Protein AF-A0A1Q6K6P1-F1 (afdb_monomer_lite)

pLDDT: mean 72.18, std 21.3, range [25.81, 96.88]

Foldseek 3Di:
DDDPPDPVVVVVVVVVVVVVVVVVVVVVCVVPDPDDDDDDDDDDDDDDDDDDDDDDDDDPDDPVVVVVVVVVVVVVVVVVVVVVVVVVVVVVVVVVVVVCLVVVVPPPDDDRPVRVCCVAFADPVQFKKFFDQVWWKFLDQVSDPVGTDRRVVFIGNDQDFCWDQDPVRQIKGWYATPVGRIIITSDGGIDTPDD

Secondary structure (DSSP, 8-state):
-------HHHHHHHHHHHHHHHHHHHHHHHHH----------------------------SSHHHHHHHHHHHHHHHHHHHHHHHHHHHHHHHHHHHHHHHHTT--TT-PPPHHHHHHHHT--TT---EEE-TT--EESSTT--GGGEE-GGG--BSSS--EEEE-TTS-EEEEEEBTTS-EEEESS--EEE---

Radius of gyration: 34.08 Å; chains: 1; bounding box: 77×61×90 Å

Sequence (195 aa):
MSKNKICWKRVIGTILIIVALLIFATWWSQTHQKKSDDTQTTEQTTSVNDNTPTDVAQTSDATASTAQDESNVQKTIDSLNQQIADKDAQIADLNNQVSELQNGVETKGGLTFQEFLDLYFWSSDGNTYRLLPDRKLYSDYSCTKEYELNSSDYTFRCNYGLPLKLDNGLTINMVMTTDGQVLWSPDPYFERIDG

Structure (mmCIF, N/CA/C/O backbone):
data_AF-A0A1Q6K6P1-F1
#
_entry.id   AF-A0A1Q6K6P1-F1
#
loop_
_atom_site.group_PDB
_atom_site.id
_atom_site.type_symbol
_atom_site.label_atom_id
_atom_site.label_alt_id
_atom_site.label_comp_id
_atom_site.label_asym_id
_atom_site.label_entity_id
_atom_site.label_seq_id
_atom_site.pdbx_PDB_ins_code
_atom_site.Cartn_x
_atom_site.Cartn_y
_atom_site.Cartn_z
_atom_site.occupancy
_atom_site.B_iso_or_equiv
_atom_site.auth_seq_id
_atom_site.auth_comp_id
_atom_site.auth_asym_id
_atom_site.auth_atom_id
_atom_site.pdbx_PDB_model_num
ATOM 1 N N . MET A 1 1 ? 14.394 32.120 3.848 1.00 35.84 1 MET A N 1
ATOM 2 C CA . MET A 1 1 ? 13.099 32.657 4.324 1.00 35.84 1 MET A CA 1
ATOM 3 C C . MET A 1 1 ? 11.988 31.864 3.636 1.00 35.84 1 MET A C 1
ATOM 5 O O . MET A 1 1 ? 11.611 32.188 2.517 1.00 35.84 1 MET A O 1
ATOM 9 N N . SER A 1 2 ? 11.585 30.730 4.222 1.00 39.66 2 SER A N 1
ATOM 10 C CA . SER A 1 2 ? 10.601 29.823 3.611 1.00 39.66 2 SER A CA 1
ATOM 11 C C . SER A 1 2 ? 9.195 30.389 3.799 1.00 39.66 2 SER A C 1
ATOM 13 O O . SER A 1 2 ? 8.771 30.653 4.922 1.00 39.66 2 SER A O 1
ATOM 15 N N . LYS A 1 3 ? 8.493 30.627 2.690 1.00 48.59 3 LYS A N 1
ATOM 16 C CA . LYS A 1 3 ? 7.089 31.044 2.686 1.00 48.59 3 LYS A CA 1
ATOM 17 C C . LYS A 1 3 ? 6.236 29.782 2.818 1.00 48.59 3 LYS A C 1
ATOM 19 O O . LYS A 1 3 ? 6.082 29.057 1.837 1.00 48.59 3 LYS A O 1
ATOM 24 N N . ASN A 1 4 ? 5.682 29.529 4.005 1.00 55.88 4 ASN A N 1
ATOM 25 C CA . ASN A 1 4 ? 4.688 28.475 4.217 1.00 55.88 4 ASN A CA 1
ATOM 26 C C . ASN A 1 4 ? 3.452 28.766 3.355 1.00 55.88 4 ASN A C 1
ATOM 28 O O . ASN A 1 4 ? 2.639 29.631 3.677 1.00 55.88 4 ASN A O 1
ATOM 32 N N . LYS A 1 5 ? 3.319 28.059 2.229 1.00 56.72 5 LYS A N 1
ATOM 33 C CA . LYS A 1 5 ? 2.111 28.104 1.403 1.00 56.72 5 LYS A CA 1
ATOM 34 C C . LYS A 1 5 ? 1.053 27.232 2.069 1.00 56.72 5 LYS A C 1
ATOM 36 O O . LYS A 1 5 ? 1.060 26.013 1.934 1.00 56.72 5 LYS A O 1
ATOM 41 N N . ILE A 1 6 ? 0.159 27.870 2.816 1.00 57.69 6 ILE A N 1
ATOM 42 C CA . ILE A 1 6 ? -1.018 27.228 3.399 1.00 57.69 6 ILE A CA 1
ATOM 43 C C . ILE A 1 6 ? -1.857 26.646 2.254 1.00 57.69 6 ILE A C 1
ATOM 45 O O . ILE A 1 6 ? -2.291 27.368 1.355 1.00 57.69 6 ILE A O 1
ATOM 49 N N . CYS A 1 7 ? -2.055 25.326 2.262 1.00 59.19 7 CYS A N 1
ATOM 50 C CA . CYS A 1 7 ? -2.861 24.636 1.262 1.00 59.19 7 CYS A CA 1
ATOM 51 C C . CYS A 1 7 ? -4.338 24.988 1.478 1.00 59.19 7 CYS A C 1
ATOM 53 O O . CYS A 1 7 ? -5.021 24.419 2.330 1.00 59.19 7 CYS A O 1
ATOM 55 N N . TRP A 1 8 ? -4.826 25.956 0.704 1.00 55.56 8 TRP A N 1
ATOM 56 C CA . TRP A 1 8 ? -6.150 26.553 0.875 1.00 55.56 8 TRP A CA 1
ATOM 57 C C . TRP A 1 8 ? -7.291 25.532 0.745 1.00 55.56 8 TRP A C 1
ATOM 59 O O . TRP A 1 8 ? -8.310 25.670 1.407 1.00 55.56 8 TRP A O 1
ATOM 69 N N . LYS A 1 9 ? -7.081 24.435 0.001 1.00 55.72 9 LYS A N 1
ATOM 70 C CA . LYS A 1 9 ? -8.035 23.316 -0.102 1.00 55.72 9 LYS A CA 1
ATOM 71 C C . LYS A 1 9 ? -8.305 22.629 1.246 1.00 55.72 9 LYS A C 1
ATOM 73 O O . LYS A 1 9 ? -9.451 22.296 1.531 1.00 55.72 9 LYS A O 1
ATOM 78 N N . ARG A 1 10 ? -7.279 22.460 2.094 1.00 59.44 10 ARG A N 1
ATOM 79 C CA . ARG A 1 10 ? -7.436 21.890 3.447 1.00 59.44 10 ARG A CA 1
ATOM 80 C C . ARG A 1 10 ? -8.138 22.865 4.390 1.00 59.44 10 ARG A C 1
ATOM 82 O O . ARG A 1 10 ? -8.991 22.446 5.159 1.00 59.44 10 ARG A O 1
ATOM 89 N N . VAL A 1 11 ? -7.840 24.158 4.259 1.00 64.31 11 VAL A N 1
ATOM 90 C CA . VAL A 1 11 ? -8.475 25.223 5.053 1.00 64.31 11 VAL A CA 1
ATOM 91 C C . VAL A 1 11 ? -9.959 25.370 4.709 1.00 64.31 11 VAL A C 1
ATOM 93 O O . VAL A 1 11 ? -10.792 25.472 5.604 1.00 64.31 11 VAL A O 1
ATOM 96 N N . ILE A 1 12 ? -10.312 25.309 3.423 1.00 68.81 12 ILE A N 1
ATOM 97 C CA . ILE A 1 12 ? -11.707 25.359 2.965 1.00 68.81 12 ILE A CA 1
ATOM 98 C C . ILE A 1 12 ? -12.482 24.136 3.476 1.00 68.81 12 ILE A C 1
ATOM 100 O O . ILE A 1 12 ? -13.589 24.296 3.981 1.00 68.81 12 ILE A O 1
ATOM 104 N N . GLY A 1 13 ? -11.885 22.939 3.435 1.00 69.81 13 GLY A N 1
ATOM 105 C CA . GLY A 1 13 ? -12.493 21.728 3.996 1.00 69.81 13 GLY A CA 1
ATOM 106 C C . GLY A 1 13 ? -12.763 21.834 5.501 1.00 69.81 13 GLY A C 1
ATOM 107 O O . GLY A 1 13 ? -13.870 21.544 5.948 1.00 69.81 13 GLY A O 1
ATOM 108 N N . THR A 1 14 ? -11.797 22.330 6.282 1.00 73.62 14 THR A N 1
ATOM 109 C CA . THR A 1 14 ? -11.985 22.534 7.728 1.00 73.62 14 THR A CA 1
ATOM 110 C C . THR A 1 14 ? -13.029 23.604 8.040 1.00 73.62 14 THR A C 1
ATOM 112 O O . THR A 1 14 ? -13.824 23.426 8.957 1.00 73.62 14 THR A O 1
ATOM 115 N N . ILE A 1 15 ? -13.083 24.688 7.257 1.00 76.44 15 ILE A N 1
ATOM 116 C CA . ILE A 1 15 ? -14.088 25.743 7.438 1.00 76.44 15 ILE A CA 1
ATOM 117 C C . ILE A 1 15 ? -15.490 25.203 7.133 1.00 76.44 15 ILE A C 1
ATOM 119 O O . ILE A 1 15 ? -16.410 25.473 7.895 1.00 76.44 15 ILE A O 1
ATOM 123 N N . LEU A 1 16 ? -15.659 24.398 6.078 1.00 73.44 16 LEU A N 1
ATOM 124 C CA . LEU A 1 16 ? -16.955 23.799 5.740 1.00 73.44 16 LEU A CA 1
ATOM 125 C C . LEU A 1 16 ? -17.469 22.856 6.838 1.00 73.44 16 LEU A C 1
ATOM 127 O O . LEU A 1 16 ? -18.656 22.888 7.154 1.00 73.44 16 LEU A O 1
ATOM 131 N N . ILE A 1 17 ? -16.584 22.075 7.463 1.00 77.12 17 ILE A N 1
ATOM 132 C CA . ILE A 1 17 ? -16.937 21.194 8.588 1.00 77.12 17 ILE A CA 1
ATOM 133 C C . ILE A 1 17 ? -17.353 22.013 9.818 1.00 77.12 17 ILE A C 1
ATOM 135 O O . ILE A 1 17 ? -18.363 21.710 10.450 1.00 77.12 17 ILE A O 1
ATOM 139 N N . ILE A 1 18 ? -16.618 23.082 10.137 1.00 78.81 18 ILE A N 1
ATOM 140 C CA . ILE A 1 18 ? -16.949 23.971 11.260 1.00 78.81 18 ILE A CA 1
ATOM 141 C C . ILE A 1 18 ? -18.291 24.675 11.016 1.00 78.81 18 ILE A C 1
ATOM 143 O O . ILE A 1 18 ? -19.121 24.748 11.919 1.00 78.81 18 ILE A O 1
ATOM 147 N N . VAL A 1 19 ? -18.548 25.144 9.792 1.00 78.50 19 VAL A N 1
ATOM 148 C CA . VAL A 1 19 ? -19.827 25.772 9.426 1.00 78.50 19 VAL A CA 1
ATOM 149 C C . VAL A 1 19 ? -20.980 24.768 9.519 1.00 78.50 19 VAL A C 1
ATOM 151 O O . VAL A 1 19 ? -22.030 25.112 10.058 1.00 78.50 19 VAL A O 1
ATOM 154 N N . ALA A 1 20 ? -20.788 23.518 9.086 1.00 74.00 20 ALA A N 1
ATOM 155 C CA . ALA A 1 20 ? -21.795 22.466 9.230 1.00 74.00 20 ALA A CA 1
ATOM 156 C C . ALA A 1 20 ? -22.120 22.161 10.707 1.00 74.00 20 ALA A C 1
ATOM 158 O O . ALA A 1 20 ? -23.290 22.027 11.062 1.00 74.00 20 ALA A O 1
ATOM 159 N N . LEU A 1 21 ? -21.107 22.129 11.581 1.00 75.19 21 LEU A N 1
ATOM 160 C CA . LEU A 1 21 ? -21.289 21.941 13.026 1.00 75.19 21 LEU A CA 1
ATOM 161 C C . LEU A 1 21 ? -22.022 23.118 13.689 1.00 75.19 21 LEU A C 1
ATOM 163 O O . LEU A 1 21 ? -22.876 22.901 14.547 1.00 75.19 21 LEU A O 1
ATOM 167 N N . LEU A 1 22 ? -21.748 24.357 13.271 1.00 74.00 22 LEU A N 1
ATOM 168 C CA . LEU A 1 22 ? -22.444 25.546 13.783 1.00 74.00 22 LEU A CA 1
ATOM 169 C C . LEU A 1 22 ? -23.917 25.596 13.345 1.00 74.00 22 LEU A C 1
ATOM 171 O O . LEU A 1 22 ? -24.788 25.975 14.132 1.00 74.00 22 LEU A O 1
ATOM 175 N N . ILE A 1 23 ? -24.224 25.171 12.115 1.00 73.38 23 ILE A N 1
ATOM 176 C CA . ILE A 1 23 ? -25.612 25.038 11.641 1.00 73.38 23 ILE A CA 1
ATOM 177 C C . ILE A 1 23 ? -26.341 23.930 12.421 1.00 73.38 23 ILE A C 1
ATOM 179 O O . ILE A 1 23 ? -27.491 24.106 12.815 1.00 73.38 23 ILE A O 1
ATOM 183 N N . PHE A 1 24 ? -25.668 22.817 12.724 1.00 68.50 24 PHE A N 1
ATOM 184 C CA . PHE A 1 24 ? -26.258 21.741 13.524 1.00 68.50 24 PHE A CA 1
ATOM 185 C C . PHE A 1 24 ? -26.530 22.174 14.975 1.00 68.50 24 PHE A C 1
ATOM 187 O O . PHE A 1 24 ? -27.603 21.902 15.509 1.00 68.50 24 PHE A O 1
ATOM 194 N N . ALA A 1 25 ? -25.607 22.919 15.596 1.00 65.94 25 ALA A N 1
ATOM 195 C CA . ALA A 1 25 ? -25.783 23.453 16.948 1.00 65.94 25 ALA A CA 1
ATOM 196 C C . ALA A 1 25 ? -26.930 24.476 17.037 1.00 65.94 25 ALA A C 1
ATOM 198 O O . ALA A 1 25 ? -27.693 24.476 18.003 1.00 65.94 25 ALA A O 1
ATOM 199 N N . THR A 1 26 ? -27.089 25.331 16.023 1.00 64.06 26 THR A N 1
ATOM 200 C CA . THR A 1 26 ? -28.202 26.295 15.982 1.00 64.06 26 THR A CA 1
ATOM 201 C C . THR A 1 26 ? -29.549 25.610 15.763 1.00 64.06 26 THR A C 1
ATOM 203 O O . THR A 1 26 ? -30.523 25.980 16.419 1.00 64.06 26 THR A O 1
ATOM 206 N N . TRP A 1 27 ? -29.604 24.571 14.924 1.00 51.88 27 TRP A N 1
ATOM 207 C CA . TRP A 1 27 ? -30.822 23.786 14.718 1.00 51.88 27 TRP A CA 1
ATOM 208 C C . TRP A 1 27 ? -31.219 22.993 15.975 1.00 51.88 27 TRP A C 1
ATOM 210 O O . TRP A 1 27 ? -32.382 23.022 16.371 1.00 51.88 27 TRP A O 1
ATOM 220 N N . TRP A 1 28 ? -30.244 22.398 16.674 1.00 55.31 28 TRP A N 1
ATOM 221 C CA . TRP A 1 28 ? -30.454 21.722 17.963 1.00 55.31 28 TRP A CA 1
ATOM 222 C C . TRP A 1 28 ? -30.941 22.675 19.068 1.00 55.31 28 TRP A C 1
ATOM 224 O O . TRP A 1 28 ? -31.777 22.309 19.894 1.00 55.31 28 TRP A O 1
ATOM 234 N N . SER A 1 29 ? -30.456 23.921 19.069 1.00 53.28 29 SER A N 1
ATOM 235 C CA . SER A 1 29 ? -30.888 24.954 20.020 1.00 53.28 29 SER A CA 1
ATOM 236 C C . SER A 1 29 ? -32.336 25.409 19.770 1.00 53.28 29 SER A C 1
ATOM 238 O O . SER A 1 29 ? -33.098 25.605 20.718 1.00 53.28 29 SER A O 1
ATOM 240 N N . GLN A 1 30 ? -32.769 25.490 18.503 1.00 54.28 30 GLN A N 1
ATOM 241 C CA . GLN A 1 30 ? -34.156 25.828 18.152 1.00 54.28 30 GLN A CA 1
ATOM 242 C C . GLN A 1 30 ? -35.163 24.734 18.520 1.00 54.28 30 GLN A C 1
ATOM 244 O O . GLN A 1 30 ? -36.291 25.048 18.895 1.00 54.28 30 GLN A O 1
ATOM 249 N N . THR A 1 31 ? -34.780 23.459 18.437 1.00 55.00 31 THR A N 1
ATOM 250 C CA . THR A 1 31 ? -35.699 22.342 18.707 1.00 55.00 31 THR A CA 1
ATOM 251 C C . THR A 1 31 ? -35.836 22.009 20.198 1.00 55.00 31 THR A C 1
ATOM 253 O O . THR A 1 31 ? -36.722 21.234 20.556 1.00 55.00 31 THR A O 1
ATOM 256 N N . HIS A 1 32 ? -35.020 22.610 21.080 1.00 50.28 32 HIS A N 1
ATOM 257 C CA . HIS A 1 32 ? -35.028 22.339 22.528 1.00 50.28 32 HIS A CA 1
ATOM 258 C C . HIS A 1 32 ? -35.180 23.564 23.447 1.00 50.28 32 HIS A C 1
ATOM 260 O O . HIS A 1 32 ? -35.156 23.410 24.670 1.00 50.28 32 HIS A O 1
ATOM 266 N N . GLN A 1 33 ? -35.426 24.767 22.923 1.00 44.44 33 GLN A N 1
ATOM 267 C CA . GLN A 1 33 ? -35.750 25.916 23.772 1.00 44.44 33 GLN A CA 1
ATOM 268 C C . GLN A 1 33 ? -37.212 25.868 24.256 1.00 44.44 33 GLN A C 1
ATOM 270 O O . GLN A 1 33 ? -38.128 26.384 23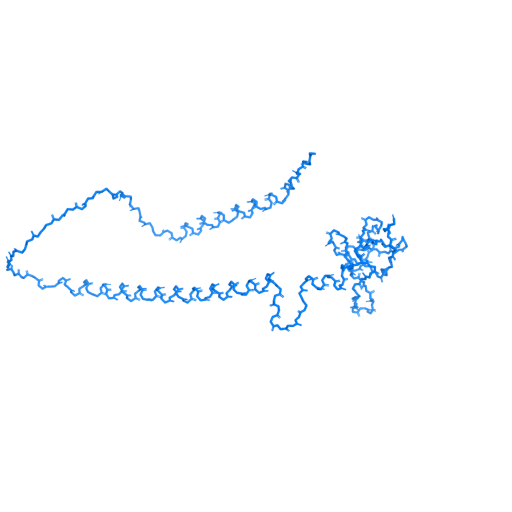.615 1.00 44.44 33 GLN A O 1
ATOM 275 N N . LYS A 1 34 ? -37.438 25.327 25.462 1.00 41.91 34 LYS A N 1
ATOM 276 C CA . LYS A 1 34 ? -38.490 25.888 26.320 1.00 41.91 34 LYS A CA 1
ATOM 277 C C . LYS A 1 34 ? -37.976 27.227 26.839 1.00 41.91 34 LYS A C 1
ATOM 279 O O . LYS A 1 34 ? -37.078 27.294 27.670 1.00 41.91 34 LYS A O 1
ATOM 284 N N . LYS A 1 35 ? -38.548 28.276 26.260 1.00 47.12 35 LYS A N 1
ATOM 285 C CA . LYS A 1 35 ? -38.404 29.684 26.611 1.00 47.12 35 LYS A CA 1
ATOM 286 C C . LYS A 1 35 ? -38.599 29.909 28.116 1.00 47.12 35 LYS A C 1
ATOM 288 O O . LYS A 1 35 ? -39.665 29.604 28.641 1.00 47.12 35 LYS A O 1
ATOM 293 N N . SER A 1 36 ? -37.609 30.517 28.755 1.00 38.31 36 SER A N 1
ATOM 294 C CA . SER A 1 36 ? -37.835 31.456 29.850 1.00 38.31 36 SER A CA 1
ATOM 295 C C . SER A 1 36 ? -36.766 32.535 29.731 1.00 38.31 36 SER A C 1
ATOM 297 O O . SER A 1 36 ? -35.607 32.313 30.072 1.00 38.31 36 SER A O 1
ATOM 299 N N . ASP A 1 37 ? -37.158 33.668 29.152 1.00 42.78 37 ASP A N 1
ATOM 300 C CA . ASP A 1 37 ? -36.490 34.939 29.406 1.00 42.78 37 ASP A CA 1
ATOM 301 C C . ASP A 1 37 ? -36.718 35.263 30.888 1.00 42.78 37 ASP A C 1
ATOM 303 O O . ASP A 1 37 ? -37.843 35.149 31.366 1.00 42.78 37 ASP A O 1
ATOM 307 N N . ASP A 1 38 ? -35.662 35.585 31.627 1.00 37.97 38 ASP A N 1
ATOM 308 C CA . ASP A 1 38 ? -35.553 36.924 32.200 1.00 37.97 38 ASP A CA 1
ATOM 309 C C . ASP A 1 38 ? -34.166 37.147 32.808 1.00 37.97 38 ASP A C 1
ATOM 311 O O . ASP A 1 38 ? -33.618 36.369 33.588 1.00 37.97 38 ASP A O 1
ATOM 315 N N . THR A 1 39 ? -33.592 38.258 32.369 1.00 35.62 39 THR A N 1
ATOM 316 C CA . THR A 1 39 ? -32.394 38.899 32.888 1.00 35.62 39 THR A CA 1
ATOM 317 C C . THR A 1 39 ? -32.714 39.551 34.229 1.00 35.62 39 THR A C 1
ATOM 319 O O . THR A 1 39 ? -33.624 40.370 34.269 1.00 35.62 39 THR A O 1
ATOM 322 N N . GLN A 1 40 ? -31.910 39.323 35.272 1.00 30.69 40 GLN A N 1
ATOM 323 C CA . GLN A 1 40 ? -31.482 40.418 36.154 1.00 30.69 40 GLN A CA 1
ATOM 324 C C . GLN A 1 40 ? -30.312 40.030 37.070 1.00 30.69 40 GLN A C 1
ATOM 326 O O . GLN A 1 40 ? -30.413 39.153 37.918 1.00 30.69 40 GLN A O 1
ATOM 331 N N . THR A 1 41 ? -29.198 40.734 36.859 1.00 28.83 41 THR A N 1
ATOM 332 C CA . THR A 1 41 ? -28.389 41.447 37.858 1.00 28.83 41 THR A CA 1
ATOM 333 C C . THR A 1 41 ? -28.541 41.022 39.323 1.00 28.83 41 THR A C 1
ATOM 335 O O . THR A 1 41 ? -29.511 41.391 39.979 1.00 28.83 41 THR A O 1
ATOM 338 N N . THR A 1 42 ? -27.499 40.403 39.882 1.00 30.72 42 THR A N 1
ATOM 339 C CA . THR A 1 42 ? -27.285 40.369 41.335 1.00 30.72 42 THR A CA 1
ATOM 340 C C . THR A 1 42 ? -26.294 41.468 41.712 1.00 30.72 42 THR A C 1
ATOM 342 O O . THR A 1 42 ? -25.081 41.268 41.681 1.00 30.72 42 THR A O 1
ATOM 345 N N . GLU A 1 43 ? -26.817 42.641 42.066 1.00 33.16 43 GLU A N 1
ATOM 346 C CA . GLU A 1 43 ? -26.117 43.570 42.949 1.00 33.16 43 GLU A CA 1
ATOM 347 C C . GLU A 1 43 ? -26.475 43.259 44.410 1.00 33.16 43 GLU A C 1
ATOM 349 O O . GLU A 1 43 ? -27.632 43.054 44.759 1.00 33.16 43 GLU A O 1
ATOM 354 N N . GLN A 1 44 ? -25.435 43.329 45.241 1.00 28.41 44 GLN A N 1
ATOM 355 C CA . GLN A 1 44 ? -25.432 43.764 46.638 1.00 28.41 44 GLN A CA 1
ATOM 356 C C . GLN A 1 44 ? -25.934 42.862 47.792 1.00 28.41 44 GLN A C 1
ATOM 358 O O . GLN A 1 44 ? -27.115 42.683 48.046 1.00 28.41 44 GLN A O 1
ATOM 363 N N . THR A 1 45 ? -24.942 42.598 48.654 1.00 25.81 45 THR A N 1
ATOM 364 C CA . THR A 1 45 ? -24.864 42.993 50.080 1.00 25.81 45 THR A CA 1
ATOM 365 C C . THR A 1 45 ? -25.424 42.057 51.143 1.00 25.81 45 THR A C 1
ATOM 367 O O . THR A 1 45 ? -26.606 42.016 51.455 1.00 25.81 45 THR A O 1
ATOM 370 N N . THR A 1 46 ? -24.462 41.435 51.819 1.00 35.34 46 THR A N 1
ATOM 371 C CA . THR A 1 46 ? -24.467 41.011 53.218 1.00 35.34 46 THR A CA 1
ATOM 372 C C . THR A 1 46 ? -25.011 42.089 54.165 1.00 35.34 46 THR A C 1
ATOM 374 O O . THR A 1 46 ? -24.399 43.147 54.302 1.00 35.34 46 THR A O 1
ATOM 377 N N . SER A 1 47 ? -26.056 41.778 54.934 1.00 30.69 47 SER A N 1
ATOM 378 C CA . SER A 1 47 ? -26.268 42.402 56.245 1.00 30.69 47 SER A CA 1
ATOM 379 C C . SER A 1 47 ? -27.024 41.483 57.206 1.00 30.69 47 SER A C 1
ATOM 381 O O . SER A 1 47 ? -28.081 40.946 56.891 1.00 30.69 47 SER A O 1
ATOM 383 N N . VAL A 1 48 ? -26.411 41.343 58.375 1.00 35.59 48 VAL A N 1
ATOM 384 C CA . VAL A 1 48 ? -26.780 40.645 59.614 1.00 35.59 48 VAL A CA 1
ATOM 385 C C . VAL A 1 48 ? -28.020 41.274 60.278 1.00 35.59 48 VAL A C 1
ATOM 387 O O . VAL A 1 48 ? -28.151 42.494 60.202 1.00 35.59 48 VAL A O 1
ATOM 390 N N . ASN A 1 49 ? -28.873 40.491 60.964 1.00 30.03 49 ASN A N 1
ATOM 391 C CA . ASN A 1 49 ? -29.175 40.615 62.413 1.00 30.03 49 ASN A CA 1
ATOM 392 C C . ASN A 1 49 ? -30.455 39.864 62.862 1.00 30.03 49 ASN A C 1
ATOM 394 O O . ASN A 1 49 ? -31.428 39.758 62.120 1.00 30.03 49 ASN A O 1
ATOM 398 N N . ASP A 1 50 ? -30.398 39.386 64.108 1.00 34.34 50 ASP A N 1
ATOM 399 C CA . ASP A 1 50 ? -31.345 38.579 64.891 1.00 34.34 50 ASP A CA 1
ATOM 400 C C . ASP A 1 50 ? -32.724 39.218 65.184 1.00 34.34 50 ASP A C 1
ATOM 402 O O . ASP A 1 50 ? -32.850 40.444 65.224 1.00 34.34 50 ASP A O 1
ATOM 406 N N . ASN A 1 51 ? -33.738 38.372 65.474 1.00 31.11 51 ASN A N 1
ATOM 407 C CA . ASN A 1 51 ? -34.562 38.370 66.712 1.00 31.11 51 ASN A CA 1
ATOM 408 C C . ASN A 1 51 ? -35.930 37.644 66.552 1.00 31.11 51 ASN A C 1
ATOM 410 O O . ASN A 1 51 ? -36.782 38.047 65.765 1.00 31.11 51 ASN A O 1
ATOM 414 N N . THR A 1 52 ? -36.175 36.623 67.382 1.00 33.88 52 THR A N 1
ATOM 415 C CA . THR A 1 52 ? -37.494 36.052 67.793 1.00 33.88 52 THR A CA 1
ATOM 416 C C . THR A 1 52 ? -38.165 37.032 68.802 1.00 33.88 52 THR A C 1
ATOM 418 O O . THR A 1 52 ? -37.375 37.738 69.436 1.00 33.88 52 THR A O 1
ATOM 421 N N . PRO A 1 53 ? -39.508 37.112 69.084 1.00 43.81 53 PRO A N 1
ATOM 422 C CA . PRO A 1 53 ? -40.467 35.988 69.176 1.00 43.81 53 PRO A CA 1
ATOM 423 C C . PRO A 1 53 ? -42.005 36.234 68.961 1.00 43.81 53 PRO A C 1
ATOM 425 O O . PRO A 1 53 ? -42.506 37.351 68.931 1.00 43.81 53 PRO A O 1
ATOM 428 N N . THR A 1 54 ? -42.750 35.115 69.024 1.00 30.23 54 THR A N 1
ATOM 429 C CA . THR A 1 54 ? -44.146 34.902 69.519 1.00 30.23 54 THR A CA 1
ATOM 430 C C . THR A 1 54 ? -45.393 35.178 68.643 1.00 30.23 54 THR A C 1
ATOM 432 O O . THR A 1 54 ? -45.843 36.305 68.495 1.00 30.23 54 THR A O 1
ATOM 435 N N . ASP A 1 55 ? -46.028 34.052 68.283 1.00 30.53 55 ASP A N 1
ATOM 436 C CA . ASP A 1 55 ? -47.411 33.635 68.611 1.00 30.53 55 ASP A CA 1
ATOM 437 C C . ASP A 1 55 ? -48.605 33.889 67.660 1.00 30.53 55 ASP A C 1
ATOM 439 O O . ASP A 1 55 ? -48.817 34.963 67.110 1.00 30.53 55 ASP A O 1
ATOM 443 N N . VAL A 1 56 ? -49.454 32.852 67.649 1.00 30.47 56 VAL A N 1
ATOM 444 C CA . VAL A 1 56 ? -50.883 32.771 67.294 1.00 30.47 56 VAL A CA 1
ATOM 445 C C . VAL A 1 56 ? -51.287 32.506 65.828 1.00 30.47 56 VAL A C 1
ATOM 447 O O . VAL A 1 56 ? -51.632 33.390 65.056 1.00 30.47 56 VAL A O 1
ATOM 450 N N . ALA A 1 57 ? -51.407 31.198 65.570 1.00 30.41 57 ALA A N 1
ATOM 451 C CA . ALA A 1 57 ? -52.583 30.497 65.031 1.00 30.41 57 ALA A CA 1
ATOM 452 C C . ALA A 1 57 ? -52.927 30.501 63.523 1.00 30.41 57 ALA A C 1
ATOM 454 O O . ALA A 1 57 ? -53.258 31.504 62.908 1.00 30.41 57 ALA A O 1
ATOM 455 N N . GLN A 1 58 ? -53.062 29.252 63.053 1.00 39.19 58 GLN A N 1
ATOM 456 C CA . GLN A 1 58 ? -54.014 28.745 62.058 1.00 39.19 58 GLN A CA 1
ATOM 457 C C . GLN A 1 58 ? -53.853 29.215 60.606 1.00 39.19 58 GLN A C 1
ATOM 459 O O . GLN A 1 58 ? -54.395 30.224 60.187 1.00 39.19 58 GLN A O 1
ATOM 464 N N . THR A 1 59 ? -53.266 28.346 59.784 1.00 30.67 59 THR A N 1
ATOM 465 C CA . THR A 1 59 ? -54.034 27.576 58.787 1.00 30.67 59 THR A CA 1
ATOM 466 C C . THR A 1 59 ? -53.221 26.343 58.382 1.00 30.67 59 THR A C 1
ATOM 468 O O . THR A 1 59 ? -52.189 26.414 57.723 1.00 30.67 59 THR A O 1
ATOM 471 N N . SER A 1 60 ? -53.675 25.186 58.856 1.00 48.50 60 SER A N 1
ATOM 472 C CA . SER A 1 60 ? -53.448 23.901 58.202 1.00 48.50 60 SER A CA 1
ATOM 473 C C . SER A 1 60 ? -53.932 24.007 56.754 1.00 48.50 60 SER A C 1
ATOM 475 O O . SER A 1 60 ? -55.030 24.519 56.562 1.00 48.50 60 SER A O 1
ATOM 477 N N . ASP A 1 61 ? -53.102 23.566 55.799 1.00 38.09 61 ASP A N 1
ATOM 478 C CA . ASP A 1 61 ? -53.438 23.139 54.417 1.00 38.09 61 ASP A CA 1
ATOM 479 C C . ASP A 1 61 ? -52.456 23.608 53.322 1.00 38.09 61 ASP A C 1
ATOM 481 O O . ASP A 1 61 ? -52.669 23.321 52.148 1.00 38.09 61 ASP A O 1
ATOM 485 N N . ALA A 1 62 ? -51.318 24.230 53.663 1.00 41.00 62 ALA A N 1
ATOM 486 C CA . ALA A 1 62 ? -50.282 24.569 52.668 1.00 41.00 62 ALA A CA 1
ATOM 487 C C . ALA A 1 62 ? -49.063 23.618 52.645 1.00 41.00 62 ALA A C 1
ATOM 489 O O . ALA A 1 62 ? -48.313 23.599 51.673 1.00 41.00 62 ALA A O 1
ATOM 490 N N . THR A 1 63 ? -48.850 22.802 53.683 1.00 41.09 63 THR A N 1
ATOM 491 C CA . THR A 1 63 ? -47.574 22.076 53.876 1.00 41.09 63 THR A CA 1
ATOM 492 C C . THR A 1 63 ? -47.509 20.708 53.181 1.00 41.09 63 THR A C 1
ATOM 494 O O . THR A 1 63 ? -46.423 20.199 52.923 1.00 41.09 63 THR A O 1
ATOM 497 N N . ALA A 1 64 ? -48.647 20.103 52.824 1.00 40.41 64 ALA A N 1
ATOM 498 C CA . ALA A 1 64 ? -48.656 18.800 52.147 1.00 40.41 64 ALA A CA 1
ATOM 499 C C . ALA A 1 64 ? -48.333 18.895 50.642 1.00 40.41 64 ALA A C 1
ATOM 501 O O . ALA A 1 64 ? -47.837 17.933 50.059 1.00 40.41 64 ALA A O 1
ATOM 502 N N . SER A 1 65 ? -48.587 20.050 50.013 1.00 45.88 65 SER A N 1
ATOM 503 C CA . SER A 1 65 ? -48.345 20.244 48.577 1.00 45.88 65 SER A CA 1
ATOM 504 C C . SER A 1 65 ? -46.896 20.626 48.265 1.00 45.88 65 SER A C 1
ATOM 506 O O . SER A 1 65 ? -46.393 20.242 47.216 1.00 45.88 65 SER A O 1
ATOM 508 N N . THR A 1 66 ? -46.210 21.334 49.167 1.00 48.97 66 THR A N 1
ATOM 509 C CA . THR A 1 66 ? -44.797 21.722 49.007 1.00 48.97 66 THR A CA 1
ATOM 510 C C . THR A 1 66 ? -43.836 20.581 49.345 1.00 48.97 66 THR A C 1
ATOM 512 O O . THR A 1 66 ? -42.872 20.364 48.619 1.00 48.97 66 THR A O 1
ATOM 515 N N . ALA A 1 67 ? -44.139 19.771 50.365 1.00 50.06 67 ALA A N 1
ATOM 516 C CA . ALA A 1 67 ? -43.317 18.611 50.733 1.00 50.06 67 ALA A CA 1
ATOM 517 C C . ALA A 1 67 ? -43.328 17.492 49.669 1.00 50.06 67 ALA A C 1
ATOM 519 O O . ALA A 1 67 ? -42.344 16.769 49.495 1.00 50.06 67 ALA A O 1
ATOM 520 N N . GLN A 1 68 ? -44.437 17.341 48.936 1.00 50.09 68 GLN A N 1
ATOM 521 C CA . GLN A 1 68 ? -44.530 16.377 47.837 1.00 50.09 68 GLN A CA 1
ATOM 522 C C . GLN A 1 68 ? -43.753 16.842 46.597 1.00 50.09 68 GLN A C 1
ATOM 524 O O . GLN A 1 68 ? -43.201 16.010 45.875 1.00 50.09 68 GLN A O 1
ATOM 529 N N . ASP A 1 69 ? -43.668 18.155 46.382 1.00 57.59 69 ASP A N 1
ATOM 530 C CA . ASP A 1 69 ? -42.909 18.752 45.283 1.00 57.59 69 ASP A CA 1
ATOM 531 C C . ASP A 1 69 ? -41.396 18.671 45.550 1.00 57.59 69 ASP A C 1
ATOM 533 O O . ASP A 1 69 ? -40.646 18.181 44.709 1.00 57.59 69 ASP A O 1
ATOM 537 N N . GLU A 1 70 ? -40.949 18.977 46.774 1.00 62.12 70 GLU A N 1
ATOM 538 C CA . GLU A 1 70 ? -39.548 18.797 47.196 1.00 62.12 70 GLU A CA 1
ATOM 539 C C . GLU A 1 70 ? -39.093 17.330 47.123 1.00 62.12 70 GLU A C 1
ATOM 541 O O . GLU A 1 70 ? -37.990 17.042 46.659 1.00 62.12 70 GLU A O 1
ATOM 546 N N . SER A 1 71 ? -39.952 16.373 47.502 1.00 70.94 71 SER A N 1
ATOM 547 C CA . SER A 1 71 ? -39.645 14.938 47.385 1.00 70.94 71 SER A CA 1
ATOM 548 C C . SER A 1 71 ? -39.487 14.484 45.928 1.00 70.94 71 SER A C 1
ATOM 550 O O . SER A 1 71 ? -38.633 13.647 45.623 1.00 70.94 71 SER A O 1
ATOM 552 N N . ASN A 1 72 ? -40.288 15.034 45.014 1.00 73.38 72 ASN A N 1
ATOM 553 C CA . ASN A 1 72 ? -40.200 14.727 43.587 1.00 73.38 72 ASN A CA 1
ATOM 554 C C . ASN A 1 72 ? -38.985 15.395 42.931 1.00 73.38 72 ASN A C 1
ATOM 556 O O . ASN A 1 72 ? -38.320 14.771 42.098 1.00 73.38 72 ASN A O 1
ATOM 560 N N . VAL A 1 73 ? -38.649 16.618 43.343 1.00 79.06 73 VAL A N 1
ATOM 561 C CA . VAL A 1 73 ? -37.427 17.313 42.923 1.00 79.06 73 VAL A CA 1
ATOM 562 C C . VAL A 1 73 ? -36.193 16.547 43.394 1.00 79.06 73 VAL A C 1
ATOM 564 O O . VAL A 1 73 ? -35.320 16.269 42.575 1.00 79.06 73 VAL A O 1
ATOM 567 N N . GLN A 1 74 ? -36.147 16.100 44.653 1.00 79.31 74 GLN A N 1
ATOM 568 C CA . GLN A 1 74 ? -35.009 15.338 45.173 1.00 79.31 74 GLN A CA 1
ATOM 569 C C . GLN A 1 74 ? -34.815 14.009 44.430 1.00 79.31 74 GLN A C 1
ATOM 571 O O . GLN A 1 74 ? -33.709 13.703 43.997 1.00 79.31 74 GLN A O 1
ATOM 576 N N . LYS A 1 75 ? -35.895 13.260 44.169 1.00 79.81 75 LYS A N 1
ATOM 577 C CA . LYS A 1 75 ? -35.826 12.030 43.356 1.00 79.81 75 LYS A CA 1
ATOM 578 C C . LYS A 1 75 ? -35.333 12.288 41.933 1.00 79.81 75 LYS A C 1
ATOM 580 O O . LYS A 1 75 ? -34.630 11.457 41.359 1.00 79.81 75 LYS A O 1
ATOM 585 N N . THR A 1 76 ? -35.706 13.428 41.355 1.00 78.75 76 THR A N 1
ATOM 586 C CA . THR A 1 76 ? -35.255 13.828 40.017 1.00 78.75 76 THR A CA 1
ATOM 587 C C . THR A 1 76 ? -33.768 14.178 40.029 1.00 78.75 76 THR A C 1
ATOM 589 O O . THR A 1 76 ? -33.039 13.742 39.142 1.00 78.75 76 THR A O 1
ATOM 592 N N . ILE A 1 77 ? -33.302 14.895 41.054 1.00 82.56 77 ILE A N 1
ATOM 593 C CA . ILE A 1 77 ? -31.883 15.208 41.266 1.00 82.56 77 ILE A CA 1
ATOM 594 C C . ILE A 1 77 ? -31.070 13.921 41.429 1.00 82.56 77 ILE A C 1
ATOM 596 O O . ILE A 1 77 ? -30.063 13.749 40.748 1.00 82.56 77 ILE A O 1
ATOM 600 N N . ASP A 1 78 ? -31.532 12.984 42.256 1.00 87.50 78 ASP A N 1
ATOM 601 C CA . ASP A 1 78 ? -30.842 11.712 42.483 1.00 87.50 78 ASP A CA 1
ATOM 602 C C . ASP A 1 78 ? -30.767 10.878 41.191 1.00 87.50 78 ASP A C 1
ATOM 604 O O . ASP A 1 78 ? -29.721 10.318 40.859 1.00 87.50 78 ASP A O 1
ATOM 608 N N . SER A 1 79 ? -31.848 10.857 40.403 1.00 86.62 79 SER A N 1
ATOM 609 C CA . SER A 1 79 ? -31.875 10.187 39.098 1.00 86.62 79 SER A CA 1
ATOM 610 C C . SER A 1 79 ? -30.933 10.834 38.078 1.00 86.62 79 SER A C 1
ATOM 612 O O . SER A 1 79 ? -30.254 10.127 37.332 1.00 86.62 79 SER A O 1
ATOM 614 N N . LEU A 1 80 ? -30.870 12.167 38.039 1.00 85.44 80 LEU A N 1
ATOM 615 C CA . LEU A 1 80 ? -29.955 12.898 37.161 1.00 85.44 80 LEU A CA 1
ATOM 616 C C . LEU A 1 80 ? -28.498 12.671 37.565 1.00 85.44 80 LEU A C 1
ATOM 618 O O . LEU A 1 80 ? -27.667 12.430 36.694 1.00 85.44 80 LEU A O 1
ATOM 622 N N . ASN A 1 81 ? -28.197 12.670 38.864 1.00 87.75 81 ASN A N 1
ATOM 623 C CA . ASN A 1 81 ? -26.859 12.385 39.377 1.00 87.75 81 ASN A CA 1
ATOM 624 C C . ASN A 1 81 ? -26.402 10.968 39.014 1.00 87.75 81 ASN A C 1
ATOM 626 O O . ASN A 1 81 ? -25.266 10.789 38.579 1.00 87.75 81 ASN A O 1
ATOM 630 N N . GLN A 1 82 ? -27.293 9.977 39.108 1.00 87.44 82 GLN A N 1
ATOM 631 C CA . GLN A 1 82 ? -26.984 8.617 38.665 1.00 87.44 82 GLN A CA 1
ATOM 632 C C . GLN A 1 82 ? -26.701 8.566 37.158 1.00 87.44 82 GLN A C 1
ATOM 634 O O . GLN A 1 82 ? -25.710 7.982 36.732 1.00 87.44 82 GLN A O 1
ATOM 639 N N . GLN A 1 83 ? -27.519 9.238 36.343 1.00 85.00 83 GLN A N 1
ATOM 640 C CA . GLN A 1 83 ? -27.297 9.299 34.895 1.00 85.00 83 GLN A CA 1
ATOM 641 C C . GLN A 1 83 ? -26.000 10.021 34.513 1.00 85.00 83 GLN A C 1
ATOM 643 O O . GLN A 1 83 ? -25.412 9.696 33.482 1.00 85.00 83 GLN A O 1
ATOM 648 N N . ILE A 1 84 ? -25.576 11.016 35.295 1.00 86.94 84 ILE A N 1
ATOM 649 C CA . ILE A 1 84 ? -24.288 11.693 35.111 1.00 86.94 84 ILE A CA 1
ATOM 650 C C . ILE A 1 84 ? -23.154 10.715 35.416 1.00 86.94 84 ILE A C 1
ATOM 652 O O . ILE A 1 84 ? -22.293 10.532 34.564 1.00 86.94 84 ILE A O 1
ATOM 656 N N . ALA A 1 85 ? -23.206 10.007 36.548 1.00 89.19 85 ALA A N 1
ATOM 657 C CA . ALA A 1 85 ? -22.196 9.010 36.904 1.00 89.19 85 ALA A CA 1
ATOM 658 C C . ALA A 1 85 ? -22.073 7.893 35.847 1.00 89.19 85 ALA A C 1
ATOM 660 O O . ALA A 1 85 ? -20.966 7.520 35.457 1.00 89.19 85 ALA A O 1
ATOM 661 N N . ASP A 1 86 ? -23.202 7.408 35.324 1.00 88.19 86 ASP A N 1
ATOM 662 C CA . ASP A 1 86 ? -23.224 6.375 34.283 1.00 88.19 86 ASP A CA 1
ATOM 663 C C . ASP A 1 86 ? -22.657 6.885 32.945 1.00 88.19 86 ASP A C 1
ATOM 665 O O . ASP A 1 86 ? -22.022 6.133 32.198 1.00 88.19 86 ASP A O 1
ATOM 669 N N . LYS A 1 87 ? -22.883 8.163 32.617 1.00 86.19 87 LYS A N 1
ATOM 670 C CA . LYS A 1 87 ? -22.318 8.799 31.418 1.00 86.19 87 LYS A CA 1
ATOM 671 C C . LYS A 1 87 ? -20.835 9.102 31.578 1.00 86.19 87 LYS A C 1
ATOM 673 O O . LYS A 1 87 ? -20.095 8.890 30.625 1.00 86.19 87 LYS A O 1
ATOM 678 N N . ASP A 1 88 ? -20.390 9.528 32.753 1.00 90.12 88 ASP A N 1
ATOM 679 C CA . ASP A 1 88 ? -18.972 9.756 33.039 1.00 90.12 88 ASP A CA 1
ATOM 680 C C . ASP A 1 88 ? -18.176 8.450 32.946 1.00 90.12 88 ASP A C 1
ATOM 682 O O . ASP A 1 88 ? -17.098 8.425 32.351 1.00 90.12 88 ASP A O 1
ATOM 686 N N . ALA A 1 89 ? -18.741 7.340 33.435 1.00 88.62 89 ALA A N 1
ATOM 687 C CA . ALA A 1 89 ? -18.155 6.013 33.266 1.00 88.62 89 ALA A CA 1
ATOM 688 C C . ALA A 1 89 ? -18.042 5.615 31.782 1.00 88.62 89 ALA A C 1
ATOM 690 O O . ALA A 1 89 ? -16.994 5.131 31.353 1.00 88.62 89 ALA A O 1
ATOM 691 N N . GLN A 1 90 ? -19.082 5.870 30.980 1.00 87.06 90 GLN A N 1
ATOM 692 C CA . GLN A 1 90 ? -19.041 5.625 29.533 1.00 87.06 90 GLN A CA 1
ATOM 693 C C . GLN A 1 90 ? -18.015 6.512 28.825 1.00 87.06 90 GLN A C 1
ATOM 695 O O . GLN A 1 90 ? -17.273 6.023 27.982 1.00 87.06 90 GLN A O 1
ATOM 700 N N . ILE A 1 91 ? -17.933 7.799 29.167 1.00 87.25 91 ILE A N 1
ATOM 701 C CA . ILE A 1 91 ? -16.951 8.725 28.589 1.00 87.25 91 ILE A CA 1
ATOM 702 C C . ILE A 1 91 ? -15.526 8.282 28.933 1.00 87.25 91 ILE A C 1
ATOM 704 O O . ILE A 1 91 ? -14.652 8.336 28.071 1.00 87.25 91 ILE A O 1
ATOM 708 N N . ALA A 1 92 ? -15.277 7.828 30.163 1.00 88.38 92 ALA A N 1
ATOM 709 C CA . ALA A 1 92 ? -13.977 7.299 30.564 1.00 88.38 92 ALA A CA 1
ATOM 710 C C . ALA A 1 92 ? -13.602 6.037 29.769 1.00 88.38 92 ALA A C 1
ATOM 712 O O . ALA A 1 92 ? -12.477 5.935 29.283 1.00 88.38 92 ALA A O 1
ATOM 713 N N . ASP A 1 93 ? -14.550 5.117 29.580 1.00 87.69 93 ASP A N 1
ATOM 714 C CA . ASP A 1 93 ? -14.355 3.908 28.775 1.00 87.69 93 ASP A CA 1
ATOM 715 C C . ASP A 1 93 ? -14.085 4.235 27.296 1.00 87.69 93 ASP A C 1
ATOM 717 O O . ASP A 1 93 ? -13.097 3.780 26.722 1.00 87.69 93 ASP A O 1
ATOM 721 N N . LEU A 1 94 ? -14.885 5.122 26.700 1.00 84.38 94 LEU A N 1
ATOM 722 C CA . LEU A 1 94 ? -14.688 5.616 25.336 1.00 84.38 94 LEU A CA 1
ATOM 723 C C . LEU A 1 94 ? -13.338 6.319 25.164 1.00 84.38 94 LEU A C 1
ATOM 725 O O . LEU A 1 94 ? -12.654 6.091 24.170 1.00 84.38 94 LEU A O 1
ATOM 729 N N . ASN A 1 95 ? -12.925 7.149 26.123 1.00 83.56 95 ASN A N 1
ATOM 730 C CA . ASN A 1 95 ? -11.620 7.806 26.078 1.00 83.56 95 ASN A CA 1
ATOM 731 C C . ASN A 1 95 ? -10.470 6.801 26.178 1.00 83.56 95 ASN A C 1
ATOM 733 O O . ASN A 1 95 ? -9.466 6.972 25.489 1.00 83.56 95 ASN A O 1
ATOM 737 N N . ASN A 1 96 ? -10.618 5.743 26.979 1.00 80.94 96 ASN A N 1
ATOM 738 C CA . ASN A 1 96 ? -9.640 4.661 27.028 1.00 80.94 96 ASN A CA 1
ATOM 739 C C . ASN A 1 96 ? -9.571 3.921 25.689 1.00 80.94 96 ASN A C 1
ATOM 741 O O . ASN A 1 96 ? -8.479 3.778 25.152 1.00 80.94 96 ASN A O 1
ATOM 745 N N . GLN A 1 97 ? -10.708 3.560 25.089 1.00 77.19 97 GLN A N 1
ATOM 746 C CA . GLN A 1 97 ? -10.742 2.924 23.766 1.00 77.19 97 GLN A CA 1
ATOM 747 C C . GLN A 1 97 ? -10.121 3.815 22.677 1.00 77.19 97 GLN A C 1
ATOM 749 O O . GLN A 1 97 ? -9.349 3.345 21.844 1.00 77.19 97 GLN A O 1
ATOM 754 N N . VAL A 1 98 ? -10.412 5.120 22.689 1.00 76.44 98 VAL A N 1
ATOM 755 C CA . VAL A 1 98 ? -9.807 6.087 21.759 1.00 76.44 98 VAL A CA 1
ATOM 756 C C . VAL A 1 98 ? -8.302 6.195 21.989 1.00 76.44 98 VAL A C 1
ATOM 758 O O . VAL A 1 98 ? -7.547 6.225 21.021 1.00 76.44 98 VAL A O 1
ATOM 761 N N . SER A 1 99 ? -7.856 6.222 23.243 1.00 75.06 99 SER A N 1
ATOM 762 C CA . SER A 1 99 ? -6.436 6.252 23.597 1.00 75.06 99 SER A CA 1
ATOM 763 C C . SER A 1 99 ? -5.711 4.973 23.166 1.00 75.06 99 SER A C 1
ATOM 765 O O . SER A 1 99 ? -4.617 5.050 22.613 1.00 75.06 99 SER A O 1
ATOM 767 N N . GLU A 1 100 ? -6.318 3.800 23.346 1.00 70.12 100 GLU A N 1
ATOM 768 C CA . GLU A 1 100 ? -5.776 2.514 22.889 1.00 70.12 100 GLU A CA 1
ATOM 769 C C . GLU A 1 100 ? -5.646 2.472 21.360 1.00 70.12 100 GLU A C 1
ATOM 771 O O . GLU A 1 100 ? -4.584 2.119 20.845 1.00 70.12 100 GLU A O 1
ATOM 776 N N . LEU A 1 101 ? -6.676 2.924 20.634 1.00 67.56 101 LEU A N 1
ATOM 777 C CA . LEU A 1 101 ? -6.658 3.029 19.171 1.00 67.56 101 LEU A CA 1
ATOM 778 C C . LEU A 1 101 ? -5.628 4.050 18.665 1.00 67.56 101 LEU A C 1
ATOM 780 O O . LEU A 1 101 ? -4.946 3.796 17.676 1.00 67.56 101 LEU A O 1
ATOM 784 N N . GLN A 1 102 ? -5.503 5.204 19.326 1.00 63.62 102 GLN A N 1
ATOM 785 C CA . GLN A 1 102 ? -4.548 6.251 18.945 1.00 63.62 102 GLN A CA 1
ATOM 786 C C . GLN A 1 102 ? -3.100 5.859 19.237 1.00 63.62 102 GLN A C 1
ATOM 788 O O . GLN A 1 102 ? -2.210 6.201 18.462 1.00 63.62 102 GLN A O 1
ATOM 793 N N . ASN A 1 103 ? -2.863 5.142 20.334 1.00 64.50 103 ASN A N 1
ATOM 794 C CA . ASN A 1 103 ? -1.527 4.723 20.745 1.00 64.50 103 ASN A CA 1
ATOM 795 C C . ASN A 1 103 ? -1.124 3.353 20.178 1.00 64.50 103 ASN A C 1
ATOM 797 O O . ASN A 1 103 ? -0.038 2.873 20.494 1.00 64.50 103 ASN A O 1
ATOM 801 N N . GLY A 1 104 ? -1.973 2.719 19.358 1.00 55.44 104 GLY A N 1
ATOM 802 C CA . GLY A 1 104 ? -1.690 1.412 18.760 1.00 55.44 104 GLY A CA 1
ATOM 803 C C . GLY A 1 104 ? -1.476 0.307 19.799 1.00 55.44 104 GLY A C 1
ATOM 804 O O . GLY A 1 104 ? -0.780 -0.668 19.527 1.00 55.44 104 GLY A O 1
ATOM 805 N N . VAL A 1 105 ? -2.026 0.455 21.008 1.00 53.22 105 VAL A N 1
ATOM 806 C CA . VAL A 1 105 ? -1.878 -0.549 22.065 1.00 53.22 105 VAL A CA 1
ATOM 807 C C . VAL A 1 105 ? -2.890 -1.653 21.797 1.00 53.22 105 VAL A C 1
ATOM 809 O O . VAL A 1 105 ? -3.998 -1.669 22.324 1.00 53.22 105 VAL A O 1
ATOM 812 N N . GLU A 1 106 ? -2.510 -2.592 20.938 1.00 54.44 106 GLU A N 1
ATOM 813 C CA . GLU A 1 106 ? -3.288 -3.798 20.716 1.00 54.44 106 GLU A CA 1
ATOM 814 C C . GLU A 1 106 ? -3.163 -4.732 21.924 1.00 54.44 106 GLU A C 1
ATOM 816 O O . GLU A 1 106 ? -2.210 -5.498 22.066 1.00 54.44 106 GLU A O 1
ATOM 821 N N . THR A 1 107 ? -4.181 -4.743 22.783 1.00 51.84 107 THR A N 1
ATOM 822 C CA . THR A 1 107 ? -4.303 -5.689 23.908 1.00 51.84 107 THR A CA 1
ATOM 823 C C . THR A 1 107 ? -4.454 -7.157 23.467 1.00 51.84 107 THR A C 1
ATOM 825 O O . THR A 1 107 ? -4.553 -8.049 24.310 1.00 51.84 107 THR A O 1
ATOM 828 N N . LYS A 1 108 ? -4.447 -7.441 22.153 1.00 53.12 108 LYS A N 1
ATOM 829 C CA . LYS A 1 108 ? -4.608 -8.784 21.567 1.00 53.12 108 LYS A CA 1
ATOM 830 C C . LYS A 1 108 ? -3.565 -9.168 20.505 1.00 53.12 108 LYS A C 1
ATOM 832 O O . LYS A 1 108 ? -3.784 -10.136 19.783 1.00 53.12 108 LYS A O 1
ATOM 837 N N . GLY A 1 109 ? -2.419 -8.485 20.455 1.00 54.34 109 GLY A N 1
ATOM 838 C CA . GLY A 1 109 ? -1.248 -8.961 19.707 1.00 54.34 109 GLY A CA 1
ATOM 839 C C . GLY A 1 109 ? -1.352 -8.917 18.177 1.00 54.34 109 GLY A C 1
ATOM 840 O O . GLY A 1 109 ? -0.689 -9.719 17.520 1.00 54.34 109 GLY A O 1
ATOM 841 N N . GLY A 1 110 ? -2.167 -8.029 17.604 1.00 58.09 110 GLY A N 1
ATOM 842 C CA . GLY A 1 110 ? -2.076 -7.690 16.185 1.00 58.09 110 GLY A CA 1
ATOM 843 C C . GLY A 1 110 ? -1.048 -6.584 15.921 1.00 58.09 110 GLY A C 1
ATOM 844 O O . GLY A 1 110 ? -0.562 -5.919 16.836 1.00 58.09 110 GLY A O 1
ATOM 845 N N . LEU A 1 111 ? -0.669 -6.458 14.647 1.00 67.31 111 LEU A N 1
ATOM 846 C CA . LEU A 1 111 ? 0.229 -5.421 14.137 1.00 67.31 111 LEU A CA 1
ATOM 847 C C . LEU A 1 111 ? -0.506 -4.082 14.102 1.00 67.31 111 LEU A C 1
ATOM 849 O O . LEU A 1 111 ? -1.593 -3.994 13.530 1.00 67.31 111 LEU A O 1
ATOM 853 N N . THR A 1 112 ? 0.122 -3.025 14.611 1.00 75.25 112 THR A N 1
ATOM 854 C CA . THR A 1 112 ? -0.384 -1.666 14.409 1.00 75.25 112 THR A CA 1
ATOM 855 C C . THR A 1 112 ? -0.435 -1.325 12.918 1.00 75.25 112 THR A C 1
ATOM 857 O O . THR A 1 112 ? 0.314 -1.866 12.103 1.00 75.25 112 THR A O 1
ATOM 860 N N . PHE A 1 113 ? -1.289 -0.372 12.532 1.00 73.69 113 PHE A N 1
ATOM 861 C CA . PHE A 1 113 ? -1.352 0.090 11.140 1.00 73.69 113 PHE A CA 1
ATOM 862 C C . PHE A 1 113 ? 0.003 0.611 1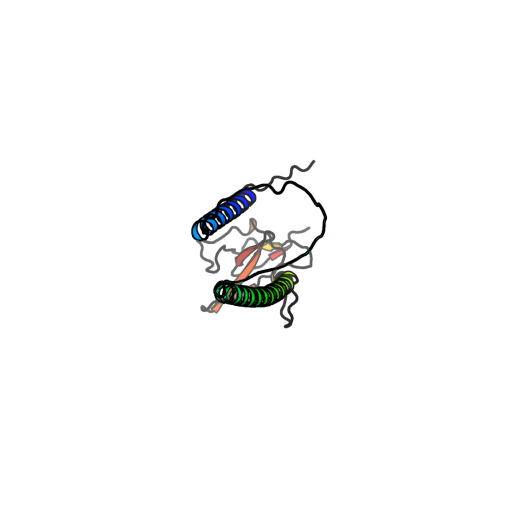0.637 1.00 73.69 113 PHE A C 1
ATOM 864 O O . PHE A 1 113 ? 0.361 0.388 9.484 1.00 73.69 113 PHE A O 1
ATOM 871 N N . GLN A 1 114 ? 0.776 1.261 11.510 1.00 78.69 114 GLN A N 1
ATOM 872 C CA . GLN A 1 114 ? 2.115 1.732 11.177 1.00 78.69 114 GLN A CA 1
ATOM 873 C C . GLN A 1 114 ? 3.070 0.561 10.921 1.00 78.69 114 GLN A C 1
ATOM 875 O O . GLN A 1 114 ? 3.736 0.540 9.893 1.00 78.69 114 GLN A O 1
ATOM 880 N N . GLU A 1 115 ? 3.069 -0.456 11.783 1.00 77.56 115 GLU A N 1
ATOM 881 C CA . GLU A 1 115 ? 3.874 -1.662 11.564 1.00 77.56 115 GLU A CA 1
ATOM 882 C C . GLU A 1 115 ? 3.437 -2.426 10.309 1.00 77.56 115 GLU A C 1
ATOM 884 O O . GLU A 1 115 ? 4.280 -2.964 9.601 1.00 77.56 115 GLU A O 1
ATOM 889 N N . PHE A 1 116 ? 2.143 -2.445 9.981 1.00 80.81 116 PHE A N 1
ATOM 890 C CA . PHE A 1 116 ? 1.653 -2.998 8.719 1.00 80.81 116 PHE A CA 1
ATOM 891 C C . PHE A 1 116 ? 2.212 -2.233 7.511 1.00 80.81 116 PHE A C 1
ATOM 893 O O . PHE A 1 116 ? 2.689 -2.848 6.555 1.00 80.81 116 PHE A O 1
ATOM 900 N N . LEU A 1 117 ? 2.179 -0.897 7.546 1.00 80.62 117 LEU A N 1
ATOM 901 C CA . LEU A 1 117 ? 2.753 -0.076 6.483 1.00 80.62 117 LEU A CA 1
ATOM 902 C C . LEU A 1 117 ? 4.263 -0.295 6.360 1.00 80.62 117 LEU A C 1
ATOM 904 O O . LEU A 1 117 ? 4.747 -0.474 5.246 1.00 80.62 117 LEU A O 1
ATOM 908 N N . ASP A 1 118 ? 4.988 -0.357 7.473 1.00 79.75 118 ASP A N 1
ATOM 909 C CA . ASP A 1 118 ? 6.428 -0.640 7.485 1.00 79.75 118 ASP A CA 1
ATOM 910 C C . ASP A 1 118 ? 6.754 -2.058 6.992 1.00 79.75 118 ASP A C 1
ATOM 912 O O . ASP 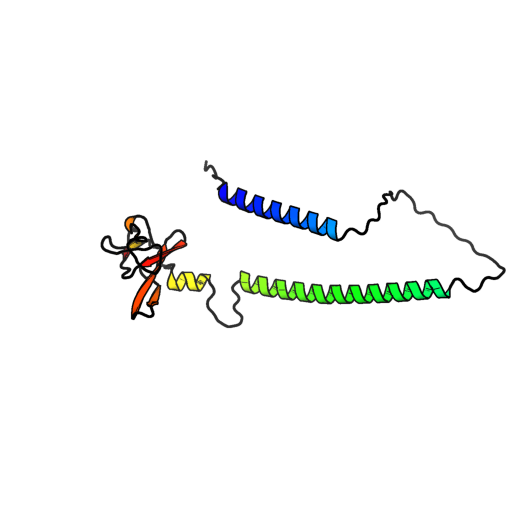A 1 118 ? 7.779 -2.280 6.354 1.00 79.75 118 ASP A O 1
ATOM 916 N N . LEU A 1 119 ? 5.877 -3.035 7.225 1.00 80.12 119 LEU A N 1
ATOM 917 C CA . LEU A 1 119 ? 6.107 -4.406 6.773 1.00 80.12 119 LEU A CA 1
ATOM 918 C C . LEU A 1 119 ? 5.868 -4.581 5.266 1.00 80.12 119 LEU A C 1
ATOM 920 O O . LEU A 1 119 ? 6.561 -5.366 4.621 1.00 80.12 119 LEU A O 1
ATOM 924 N N . TYR A 1 120 ? 4.863 -3.896 4.712 1.00 78.19 120 TYR A N 1
ATOM 925 C CA . TYR A 1 120 ? 4.377 -4.168 3.355 1.00 78.19 120 TYR A CA 1
ATOM 926 C C . TYR A 1 120 ? 4.626 -3.051 2.343 1.00 78.19 120 TYR A C 1
ATOM 928 O O . TYR A 1 120 ? 4.569 -3.316 1.143 1.00 78.19 120 TYR A O 1
ATOM 936 N N . PHE A 1 121 ? 4.894 -1.825 2.790 1.00 81.06 121 PHE A N 1
ATOM 937 C CA . PHE A 1 121 ? 4.918 -0.656 1.911 1.00 81.06 121 PHE A CA 1
ATOM 938 C C . PHE A 1 121 ? 6.098 0.290 2.145 1.00 81.06 121 PHE A C 1
ATOM 940 O O . PHE A 1 121 ? 6.525 0.955 1.196 1.00 81.06 121 PHE A O 1
ATOM 947 N N . TRP A 1 122 ? 6.652 0.373 3.355 1.00 81.12 122 TRP A N 1
ATOM 948 C CA . TRP A 1 122 ? 7.777 1.255 3.667 1.00 81.12 122 TRP A CA 1
ATOM 949 C C . TRP A 1 122 ? 9.018 0.444 4.017 1.00 81.12 122 TRP A C 1
ATOM 951 O O . TRP A 1 122 ? 9.123 -0.147 5.081 1.00 81.12 122 TRP A O 1
ATOM 961 N N . SER A 1 123 ? 10.005 0.451 3.122 1.00 74.25 123 SER A N 1
ATOM 962 C CA . SER A 1 123 ? 11.294 -0.156 3.427 1.00 74.25 123 SER A CA 1
ATOM 963 C C . SER A 1 123 ? 12.051 0.685 4.460 1.00 74.25 123 SER A C 1
ATOM 965 O O . SER A 1 123 ? 12.114 1.914 4.366 1.00 74.25 123 SER A O 1
ATOM 967 N N . SER A 1 124 ? 12.670 0.017 5.433 1.00 74.00 124 SER A N 1
ATOM 968 C CA . SER A 1 124 ? 13.522 0.649 6.450 1.00 74.00 124 SER A CA 1
ATOM 969 C C . SER A 1 124 ? 14.912 1.033 5.928 1.00 74.00 124 SER A C 1
ATOM 971 O O . SER A 1 124 ? 15.678 1.686 6.635 1.00 74.00 124 SER A O 1
ATOM 973 N N . ASP A 1 125 ? 15.241 0.660 4.688 1.00 81.88 125 ASP A N 1
ATOM 974 C CA . ASP A 1 125 ? 16.526 0.952 4.047 1.00 81.88 125 ASP A CA 1
ATOM 975 C C . ASP A 1 125 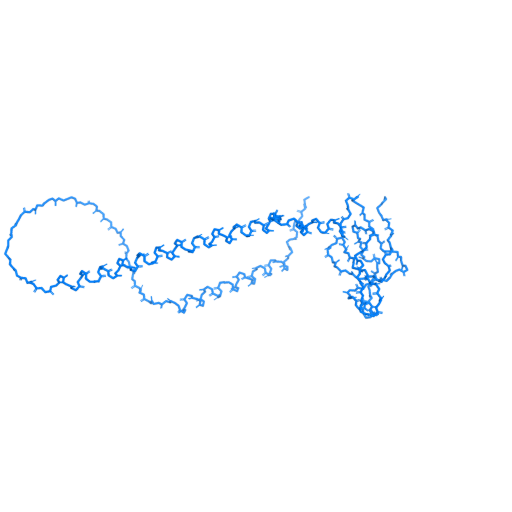? 16.689 2.418 3.609 1.00 81.88 125 ASP A C 1
ATOM 977 O O . ASP A 1 125 ? 17.791 2.822 3.240 1.00 81.88 125 ASP A O 1
ATOM 981 N N . GLY A 1 126 ? 15.611 3.209 3.655 1.00 82.19 126 GLY A N 1
ATOM 982 C CA . GLY A 1 126 ? 15.613 4.625 3.292 1.00 82.19 126 GLY A CA 1
ATOM 983 C C . GLY A 1 126 ? 15.821 4.897 1.801 1.00 82.19 126 GLY A C 1
ATOM 984 O O . GLY A 1 126 ? 16.033 6.052 1.441 1.00 82.19 126 GLY A O 1
ATOM 985 N N . ASN A 1 127 ? 15.765 3.867 0.952 1.00 90.31 127 ASN A N 1
ATOM 986 C CA . ASN A 1 127 ? 15.965 4.000 -0.484 1.00 90.31 127 ASN A CA 1
ATOM 987 C C . ASN A 1 127 ? 14.647 4.289 -1.210 1.00 90.31 127 ASN A C 1
ATOM 989 O O . ASN A 1 127 ? 13.561 3.866 -0.809 1.00 90.31 127 ASN A O 1
ATOM 993 N N . THR A 1 128 ? 14.774 4.943 -2.354 1.00 92.69 128 THR A N 1
ATOM 994 C CA . THR A 1 128 ? 13.702 5.206 -3.300 1.00 92.69 128 THR A CA 1
ATOM 995 C C . THR A 1 128 ? 13.880 4.331 -4.526 1.00 92.69 128 THR A C 1
ATOM 997 O O . THR A 1 128 ? 14.978 4.126 -5.060 1.00 92.69 128 THR A O 1
ATOM 1000 N N . TYR A 1 129 ? 12.750 3.825 -4.986 1.00 93.69 129 TYR A N 1
ATOM 1001 C CA . TYR A 1 129 ? 12.646 2.899 -6.087 1.00 93.69 129 TYR A CA 1
ATOM 1002 C C . TYR A 1 129 ? 11.743 3.465 -7.176 1.00 93.69 129 TYR A C 1
ATOM 1004 O O . TYR A 1 129 ? 10.848 4.275 -6.922 1.00 93.69 129 TYR A O 1
ATOM 1012 N N . ARG A 1 130 ? 11.956 3.004 -8.402 1.00 94.75 130 ARG A N 1
ATOM 1013 C CA . ARG A 1 130 ? 11.059 3.229 -9.534 1.00 94.75 130 ARG A CA 1
ATOM 1014 C C . ARG A 1 130 ? 10.721 1.894 -10.169 1.00 94.75 130 ARG A C 1
ATOM 1016 O O . ARG A 1 130 ? 11.537 0.975 -10.147 1.00 94.75 130 ARG A O 1
ATOM 1023 N N . LEU A 1 131 ? 9.524 1.784 -10.731 1.00 94.81 131 LEU A N 1
ATOM 1024 C CA . LEU A 1 131 ? 9.168 0.624 -11.538 1.00 94.81 131 LEU A CA 1
ATOM 1025 C C . LEU A 1 131 ? 10.038 0.591 -12.802 1.00 94.81 131 LEU A C 1
ATOM 1027 O O . LEU A 1 131 ? 10.322 1.640 -13.385 1.00 94.81 131 LEU A O 1
ATOM 1031 N N . LEU A 1 132 ? 10.440 -0.597 -13.248 1.00 92.44 132 LEU A N 1
ATOM 1032 C CA . LEU A 1 132 ? 11.175 -0.722 -14.504 1.00 92.44 132 LEU A CA 1
ATOM 1033 C C . LEU A 1 132 ? 10.331 -0.195 -15.692 1.00 92.44 132 LEU A C 1
ATOM 1035 O O . LEU A 1 132 ? 9.104 -0.338 -15.682 1.00 92.44 132 LEU A O 1
ATOM 1039 N N . PRO A 1 133 ? 10.953 0.404 -16.730 1.00 87.38 133 PRO A N 1
ATOM 1040 C CA . PRO A 1 133 ? 10.227 1.092 -17.808 1.00 87.38 133 PRO A CA 1
ATOM 1041 C C . PRO A 1 133 ? 9.275 0.213 -18.634 1.00 87.38 133 PRO A C 1
ATOM 1043 O O . PRO A 1 133 ? 8.352 0.720 -19.267 1.00 87.38 133 PRO A O 1
ATOM 1046 N N . ASP A 1 134 ? 9.500 -1.098 -18.664 1.00 89.81 134 ASP A N 1
ATOM 1047 C CA . ASP A 1 134 ? 8.681 -2.082 -19.376 1.00 89.81 134 ASP A CA 1
ATOM 1048 C C . ASP A 1 134 ? 7.461 -2.554 -18.566 1.00 89.81 134 ASP A C 1
ATOM 1050 O O . ASP A 1 134 ? 6.607 -3.282 -19.081 1.00 89.81 134 ASP A O 1
ATOM 1054 N N . ARG A 1 135 ? 7.354 -2.133 -17.303 1.00 92.62 135 ARG A N 1
ATOM 1055 C CA . ARG A 1 135 ? 6.311 -2.576 -16.379 1.00 92.62 135 ARG A CA 1
ATOM 1056 C C . ARG A 1 135 ? 5.119 -1.643 -16.390 1.00 92.62 135 ARG A C 1
ATOM 1058 O O . ARG A 1 135 ? 5.232 -0.426 -16.542 1.00 92.62 135 ARG A O 1
ATOM 1065 N N . LYS A 1 136 ? 3.952 -2.253 -16.215 1.00 94.62 136 LYS A N 1
ATOM 1066 C CA . LYS A 1 136 ? 2.666 -1.566 -16.234 1.00 94.62 136 LYS A CA 1
ATOM 1067 C C . LYS A 1 136 ? 2.203 -1.246 -14.824 1.00 94.62 136 LYS A C 1
ATOM 1069 O O . LYS A 1 136 ? 2.366 -2.054 -13.907 1.00 94.62 136 LYS A O 1
ATOM 1074 N N . LEU A 1 137 ? 1.621 -0.065 -14.691 1.00 96.31 137 LEU A N 1
ATOM 1075 C CA . LEU A 1 137 ? 1.077 0.472 -13.457 1.00 96.31 137 LEU A CA 1
ATOM 1076 C C . LEU A 1 137 ? -0.337 0.968 -13.742 1.00 96.31 137 LEU A C 1
ATOM 1078 O O . LEU A 1 137 ? -0.587 1.518 -14.812 1.00 96.31 137 LEU A O 1
ATOM 1082 N N . TYR A 1 138 ? -1.247 0.764 -12.801 1.00 96.88 138 TYR A N 1
ATOM 1083 C CA . TYR A 1 138 ? -2.660 1.069 -12.964 1.00 96.88 138 TYR A CA 1
ATOM 1084 C C . TYR A 1 138 ? -3.211 1.764 -11.722 1.00 96.88 138 TYR A C 1
ATOM 1086 O O . TYR A 1 138 ? -2.792 1.473 -10.599 1.00 96.88 138 TYR A O 1
ATOM 1094 N N . SER A 1 139 ? -4.167 2.670 -11.919 1.00 95.81 139 SER A N 1
ATOM 1095 C CA . SER A 1 139 ? -4.911 3.300 -10.818 1.00 95.81 139 SER A CA 1
ATOM 1096 C C . SER A 1 139 ? -6.005 2.400 -10.236 1.00 95.81 139 SER A C 1
ATOM 1098 O O . SER A 1 139 ? -6.494 2.672 -9.143 1.00 95.81 139 SER A O 1
ATOM 1100 N N . ASP A 1 140 ? -6.364 1.321 -10.933 1.00 94.44 140 ASP A N 1
ATOM 1101 C CA . ASP A 1 140 ? -7.416 0.383 -10.546 1.00 94.44 140 ASP A CA 1
ATOM 1102 C C . ASP A 1 140 ? -6.929 -1.072 -10.625 1.00 94.44 140 ASP A C 1
ATOM 1104 O O . ASP A 1 140 ? -6.130 -1.435 -11.493 1.00 94.44 140 ASP A O 1
ATOM 1108 N N . TYR A 1 141 ? -7.439 -1.914 -9.724 1.00 90.81 141 TYR A N 1
ATOM 1109 C CA . TYR A 1 141 ? -7.036 -3.316 -9.586 1.00 90.81 141 TYR A CA 1
ATOM 1110 C C . TYR A 1 141 ? -7.415 -4.184 -10.798 1.00 90.81 141 TYR A C 1
ATOM 1112 O O . TYR A 1 141 ? -6.844 -5.257 -10.990 1.00 90.81 141 TYR A O 1
ATOM 1120 N N . SER A 1 142 ? -8.359 -3.735 -11.633 1.00 89.19 142 SER A N 1
ATOM 1121 C CA . SER A 1 142 ? -8.745 -4.417 -12.872 1.00 89.19 142 SER A CA 1
ATOM 1122 C C . SER A 1 142 ? -7.642 -4.425 -13.936 1.00 89.19 142 SER A C 1
ATOM 1124 O O . SER A 1 142 ? -7.719 -5.216 -14.878 1.00 89.19 142 SER A O 1
ATOM 1126 N N . CYS A 1 143 ? -6.614 -3.576 -13.795 1.00 89.69 143 CYS A N 1
ATOM 1127 C CA . CYS A 1 143 ? -5.458 -3.494 -14.691 1.00 89.69 143 CYS A CA 1
ATOM 1128 C C . CYS A 1 143 ? -5.836 -3.352 -16.180 1.00 89.69 143 CYS A C 1
ATOM 1130 O O . CYS A 1 143 ? -5.211 -3.947 -17.063 1.00 89.69 143 CYS A O 1
ATOM 1132 N N . THR A 1 144 ? -6.886 -2.581 -16.478 1.00 92.00 144 THR A N 1
ATOM 1133 C CA . THR A 1 144 ? -7.314 -2.317 -17.858 1.00 92.00 144 THR A CA 1
ATOM 1134 C C . THR A 1 144 ? -6.578 -1.117 -18.453 1.00 92.00 144 THR A C 1
ATOM 1136 O O . THR A 1 144 ? -6.080 -0.245 -17.745 1.00 92.00 144 THR A O 1
ATOM 1139 N N . LYS A 1 145 ? -6.534 -1.039 -19.788 1.00 93.75 145 LYS A N 1
ATOM 1140 C CA . LYS A 1 145 ? -5.838 0.035 -20.515 1.00 93.75 145 LYS A CA 1
ATOM 1141 C C . LYS A 1 145 ? -6.380 1.441 -20.214 1.00 93.75 145 LYS A C 1
ATOM 1143 O O . LYS A 1 145 ? -5.644 2.409 -20.350 1.00 93.75 145 LYS A O 1
ATOM 1148 N N . GLU A 1 146 ? -7.647 1.556 -19.822 1.00 95.81 146 GLU A N 1
ATOM 1149 C CA . GLU A 1 146 ? -8.262 2.830 -19.419 1.00 95.81 146 GLU A CA 1
ATOM 1150 C C . GLU A 1 146 ? -7.609 3.415 -18.160 1.00 95.81 146 GLU A C 1
ATOM 1152 O O . GLU A 1 146 ? -7.494 4.631 -18.029 1.00 95.81 146 GLU A O 1
ATOM 1157 N N . TYR A 1 147 ? -7.132 2.544 -17.270 1.00 95.25 147 TYR A N 1
ATOM 1158 C CA . TYR A 1 147 ? -6.519 2.909 -15.995 1.00 95.25 147 TYR A CA 1
ATOM 1159 C C . TYR A 1 147 ? -4.990 2.855 -16.026 1.00 95.25 147 TYR A C 1
ATOM 1161 O O . TYR A 1 147 ? -4.363 2.970 -14.975 1.00 95.25 147 TYR A O 1
ATOM 1169 N N . GLU A 1 148 ? -4.381 2.638 -17.197 1.00 95.81 148 GLU A N 1
ATOM 1170 C CA . GLU A 1 148 ? -2.928 2.543 -17.335 1.00 95.81 148 GLU A CA 1
ATOM 1171 C C . GLU A 1 148 ? -2.274 3.899 -17.051 1.00 95.81 148 GLU A C 1
ATOM 1173 O O . GLU A 1 148 ? -2.617 4.926 -17.639 1.00 95.81 148 GLU A O 1
ATOM 1178 N N . LEU A 1 149 ? -1.307 3.883 -16.143 1.00 94.94 149 LEU A N 1
ATOM 1179 C CA . LEU A 1 149 ? -0.529 5.034 -15.722 1.00 94.94 149 LEU A CA 1
ATOM 1180 C C . LEU A 1 149 ? 0.877 4.960 -16.306 1.00 94.94 149 LEU A C 1
ATOM 1182 O O . LEU A 1 149 ? 1.422 3.882 -16.556 1.00 94.94 149 LEU A O 1
ATOM 1186 N N . ASN A 1 150 ? 1.502 6.123 -16.460 1.00 93.62 150 ASN A N 1
ATOM 1187 C CA . ASN A 1 150 ? 2.915 6.179 -16.781 1.00 93.62 150 ASN A CA 1
ATOM 1188 C C . ASN A 1 150 ? 3.742 5.898 -15.519 1.00 93.62 150 ASN A C 1
ATOM 1190 O O . ASN A 1 150 ? 3.772 6.700 -14.586 1.00 93.62 150 ASN A O 1
ATOM 1194 N N . SER A 1 151 ? 4.424 4.755 -15.489 1.00 90.50 151 SER A N 1
ATOM 1195 C CA . SER A 1 151 ? 5.199 4.315 -14.327 1.00 90.50 151 SER A CA 1
ATOM 1196 C C . SER A 1 151 ? 6.368 5.242 -13.982 1.00 90.50 151 SER A C 1
ATOM 1198 O O . SER A 1 151 ? 6.785 5.272 -12.825 1.00 90.50 151 SER A O 1
ATOM 1200 N N . SER A 1 152 ? 6.868 6.040 -14.937 1.00 90.56 152 SER A N 1
ATOM 1201 C CA . SER A 1 152 ? 7.955 6.997 -14.690 1.00 90.56 152 SER A CA 1
ATOM 1202 C C . SER A 1 152 ? 7.574 8.148 -13.764 1.00 90.56 152 SER A C 1
ATOM 1204 O O . SER A 1 152 ? 8.463 8.803 -13.223 1.00 90.56 152 SER A O 1
ATOM 1206 N N . ASP A 1 153 ? 6.276 8.403 -13.610 1.00 92.94 153 ASP A N 1
ATOM 1207 C CA . ASP A 1 153 ? 5.754 9.550 -12.865 1.00 92.94 153 ASP A CA 1
ATOM 1208 C C . ASP A 1 153 ? 5.672 9.267 -11.358 1.00 92.94 153 ASP A C 1
ATOM 1210 O O . ASP A 1 153 ? 5.385 10.164 -10.565 1.00 92.94 153 ASP A O 1
ATOM 1214 N N . TYR A 1 154 ? 5.954 8.024 -10.957 1.00 94.44 154 TYR A N 1
ATOM 1215 C CA . TYR A 1 154 ? 5.805 7.544 -9.593 1.00 94.44 154 TYR A CA 1
ATOM 1216 C C . TYR A 1 154 ? 7.109 6.960 -9.060 1.00 94.44 154 TYR A C 1
ATOM 1218 O O . TYR A 1 154 ? 7.889 6.321 -9.768 1.00 94.44 154 TYR A O 1
ATOM 1226 N N . THR A 1 155 ? 7.314 7.151 -7.764 1.00 94.50 155 THR A N 1
ATOM 1227 C CA . THR A 1 155 ? 8.406 6.546 -7.007 1.00 94.50 155 THR A CA 1
ATOM 1228 C C . THR A 1 155 ? 7.845 5.800 -5.809 1.00 94.50 155 THR A C 1
ATOM 1230 O O . THR A 1 155 ? 6.747 6.100 -5.336 1.00 94.50 155 THR A O 1
ATOM 1233 N N . PHE A 1 156 ? 8.599 4.829 -5.309 1.00 93.06 156 PHE A N 1
ATOM 1234 C CA . PHE A 1 156 ? 8.172 3.892 -4.275 1.00 93.06 156 PHE A CA 1
ATOM 1235 C C . PHE A 1 156 ? 9.208 3.848 -3.154 1.00 93.06 156 PHE A C 1
ATOM 1237 O O . PHE A 1 156 ? 10.404 3.997 -3.402 1.00 93.06 156 PHE A O 1
ATOM 1244 N N . ARG A 1 157 ? 8.753 3.647 -1.913 1.00 89.88 157 ARG A N 1
ATOM 1245 C CA . ARG A 1 157 ? 9.644 3.484 -0.750 1.00 89.88 157 ARG A CA 1
ATOM 1246 C C . ARG A 1 157 ? 10.162 2.062 -0.569 1.00 89.88 157 ARG A C 1
ATOM 1248 O O . ARG A 1 157 ? 10.970 1.828 0.315 1.00 89.88 157 ARG A O 1
ATOM 1255 N N . CYS A 1 158 ? 9.681 1.107 -1.350 1.00 88.81 158 CYS A N 1
ATOM 1256 C CA . CYS A 1 158 ? 10.127 -0.278 -1.310 1.00 88.81 158 CYS A CA 1
ATOM 1257 C C . CYS A 1 158 ? 10.189 -0.854 -2.726 1.00 88.81 158 CYS A C 1
ATOM 1259 O O . CYS A 1 158 ? 9.674 -0.267 -3.680 1.00 88.81 158 CYS A O 1
ATOM 1261 N N . ASN A 1 159 ? 10.844 -2.004 -2.850 1.00 90.62 159 ASN A N 1
ATOM 1262 C CA . ASN A 1 159 ? 11.026 -2.744 -4.097 1.00 90.62 159 ASN A CA 1
ATOM 1263 C C . ASN A 1 159 ? 10.159 -4.008 -4.177 1.00 90.62 159 ASN A C 1
ATOM 1265 O O . ASN A 1 159 ? 10.491 -4.942 -4.907 1.00 90.62 159 ASN A O 1
ATOM 1269 N N . TYR A 1 160 ? 9.077 -4.062 -3.409 1.00 88.69 160 TYR A N 1
ATOM 1270 C CA . TYR A 1 160 ? 8.122 -5.160 -3.407 1.00 88.69 160 TYR A CA 1
ATOM 1271 C C . TYR A 1 160 ? 6.697 -4.607 -3.381 1.00 88.69 160 TYR A C 1
ATOM 1273 O O . TYR A 1 160 ? 6.461 -3.449 -3.049 1.00 88.69 160 TYR A O 1
ATOM 1281 N N . GLY A 1 161 ? 5.744 -5.441 -3.784 1.00 88.19 161 GLY A N 1
ATOM 1282 C CA . GLY A 1 161 ? 4.319 -5.163 -3.661 1.00 88.19 161 GLY A CA 1
ATOM 1283 C C . GLY A 1 161 ? 3.635 -6.256 -2.855 1.00 88.19 161 GLY A C 1
ATOM 1284 O O . GLY A 1 161 ? 4.186 -7.343 -2.670 1.00 88.19 161 GLY A O 1
ATOM 1285 N N . LEU A 1 162 ? 2.423 -5.973 -2.392 1.00 91.25 162 LEU A N 1
ATOM 1286 C CA . LEU A 1 162 ? 1.582 -6.946 -1.711 1.00 91.25 162 LEU A CA 1
ATOM 1287 C C . LEU A 1 162 ? 0.794 -7.759 -2.758 1.00 91.25 162 LEU A C 1
ATOM 1289 O O . LEU A 1 162 ? -0.088 -7.191 -3.412 1.00 91.25 162 LEU A O 1
ATOM 1293 N N . PRO A 1 163 ? 1.079 -9.063 -2.939 1.00 92.25 163 PRO A N 1
ATOM 1294 C CA . PRO A 1 163 ? 0.389 -9.883 -3.925 1.00 92.25 163 PRO A CA 1
ATOM 1295 C C . PRO A 1 163 ? -1.047 -10.190 -3.493 1.00 92.25 163 PRO A C 1
ATOM 1297 O O . PRO A 1 163 ? -1.309 -10.626 -2.373 1.00 92.25 163 PRO A O 1
ATOM 1300 N N . LEU A 1 164 ? -1.975 -10.035 -4.428 1.00 91.06 164 LEU A N 1
ATOM 1301 C CA . LEU A 1 164 ? -3.397 -10.304 -4.287 1.00 91.06 164 LEU A CA 1
ATOM 1302 C C . LEU A 1 164 ? -3.836 -11.234 -5.415 1.00 91.06 164 LEU A C 1
ATOM 1304 O O . LEU A 1 164 ? -3.707 -10.917 -6.598 1.00 91.06 164 LEU A O 1
ATOM 1308 N N . LYS A 1 165 ? -4.338 -12.410 -5.035 1.00 92.38 165 LYS A N 1
ATOM 1309 C CA . LYS A 1 165 ? -4.894 -13.388 -5.972 1.00 92.38 165 LYS A CA 1
ATOM 1310 C C . LYS A 1 165 ? -6.350 -13.043 -6.247 1.00 92.38 165 LYS A C 1
ATOM 1312 O O . LYS A 1 165 ? -7.154 -12.995 -5.323 1.00 92.38 165 LYS A O 1
ATOM 1317 N N . LEU A 1 166 ? -6.662 -12.821 -7.512 1.00 86.69 166 LEU A N 1
ATOM 1318 C CA . LEU A 1 166 ? -8.014 -12.616 -8.008 1.00 86.69 166 LEU A CA 1
ATOM 1319 C C . LEU A 1 166 ? -8.700 -13.966 -8.256 1.00 86.69 166 LEU A C 1
ATOM 1321 O O . LEU A 1 166 ? -8.040 -14.983 -8.482 1.00 86.69 166 LEU A O 1
ATOM 1325 N N . ASP A 1 167 ? -10.032 -13.964 -8.293 1.00 86.75 167 ASP A N 1
ATOM 1326 C CA . ASP A 1 167 ? -10.847 -15.174 -8.502 1.00 86.75 167 ASP A CA 1
ATOM 1327 C C . ASP A 1 167 ? -10.571 -15.870 -9.843 1.00 86.75 167 ASP A C 1
ATOM 1329 O O . ASP A 1 167 ? -10.741 -17.079 -9.985 1.00 86.75 167 ASP A O 1
ATOM 1333 N N . ASN A 1 168 ? -10.097 -15.114 -10.836 1.00 83.75 168 ASN A N 1
ATOM 1334 C CA . ASN A 1 168 ? -9.685 -15.638 -12.138 1.00 83.75 168 ASN A CA 1
ATOM 1335 C C . ASN A 1 168 ? -8.292 -16.307 -12.123 1.00 83.75 168 ASN A C 1
ATOM 1337 O O . ASN A 1 168 ? -7.791 -16.698 -13.176 1.00 83.75 168 ASN A O 1
ATOM 1341 N N . GLY A 1 169 ? -7.656 -16.424 -10.953 1.00 85.12 169 GLY A N 1
ATOM 1342 C CA . GLY A 1 169 ? -6.343 -17.039 -10.762 1.00 85.12 169 GLY A CA 1
ATOM 1343 C C . GLY A 1 169 ? -5.154 -16.121 -11.054 1.00 85.12 169 GLY A C 1
ATOM 1344 O O . GLY A 1 169 ? -4.012 -16.534 -10.845 1.00 85.12 169 GLY A O 1
ATOM 1345 N N . LEU A 1 170 ? -5.384 -14.883 -11.505 1.00 86.75 170 LEU A N 1
ATOM 1346 C CA . LEU A 1 170 ? -4.315 -13.907 -11.707 1.00 86.75 170 LEU A CA 1
ATOM 1347 C C . LEU A 1 170 ? -3.853 -13.338 -10.367 1.00 86.75 170 LEU A C 1
ATOM 1349 O O . LEU A 1 170 ? -4.652 -13.103 -9.465 1.00 86.75 170 LEU A O 1
ATOM 1353 N N . THR A 1 171 ? -2.551 -13.097 -10.244 1.00 92.38 171 THR A N 1
ATOM 1354 C CA . THR A 1 171 ? -1.996 -12.343 -9.117 1.00 92.38 171 THR A CA 1
ATOM 1355 C C . THR A 1 171 ? -1.674 -10.941 -9.597 1.00 92.38 171 THR A C 1
ATOM 1357 O O . THR A 1 171 ? -0.921 -10.773 -10.552 1.00 92.38 171 THR A O 1
ATOM 1360 N N . ILE A 1 172 ? -2.252 -9.947 -8.938 1.00 94.50 172 ILE A N 1
ATOM 1361 C CA . ILE A 1 172 ? -1.878 -8.543 -9.084 1.00 94.50 172 ILE A CA 1
ATOM 1362 C C . ILE A 1 172 ? -1.194 -8.100 -7.801 1.00 94.50 172 ILE A C 1
ATOM 1364 O O . ILE A 1 172 ? -1.414 -8.685 -6.746 1.00 94.50 172 ILE A O 1
ATOM 1368 N N . ASN A 1 173 ? -0.373 -7.069 -7.866 1.00 94.31 173 ASN A N 1
ATOM 1369 C CA . ASN A 1 173 ? 0.322 -6.559 -6.701 1.00 94.31 173 ASN A CA 1
ATOM 1370 C C . ASN A 1 173 ? -0.154 -5.148 -6.404 1.00 94.31 173 ASN A C 1
ATOM 1372 O O . ASN A 1 173 ? -0.171 -4.287 -7.286 1.00 94.31 173 ASN A O 1
ATOM 1376 N N . MET A 1 174 ? -0.513 -4.927 -5.147 1.00 94.81 174 MET A N 1
ATOM 1377 C CA . MET A 1 174 ? -0.728 -3.598 -4.610 1.00 94.81 174 MET A CA 1
ATOM 1378 C C . M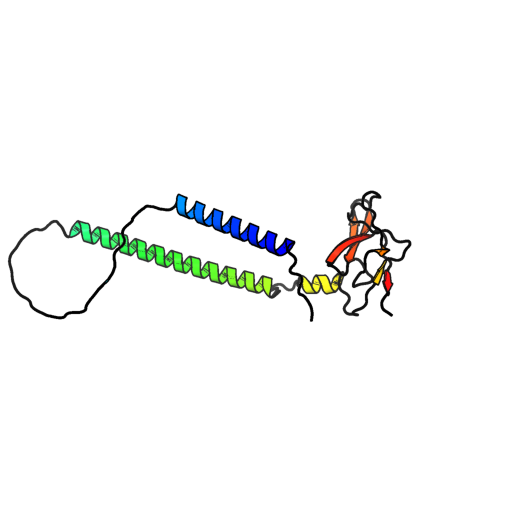ET A 1 174 ? 0.632 -2.980 -4.293 1.00 94.81 174 MET A C 1
ATOM 1380 O O . MET A 1 174 ? 1.462 -3.593 -3.622 1.00 94.81 174 MET A O 1
ATOM 1384 N N . VAL A 1 175 ? 0.859 -1.765 -4.770 1.00 93.44 175 VAL A N 1
ATOM 1385 C CA . VAL A 1 175 ? 2.089 -1.005 -4.539 1.00 93.44 175 VAL A CA 1
ATOM 1386 C C . VAL A 1 175 ? 1.723 0.367 -3.989 1.00 93.44 175 VAL A C 1
ATOM 1388 O O . VAL A 1 175 ? 0.680 0.918 -4.337 1.00 93.44 175 VAL A O 1
ATOM 1391 N N . MET A 1 176 ? 2.565 0.923 -3.120 1.00 92.38 176 MET A N 1
ATOM 1392 C CA . MET A 1 176 ? 2.331 2.240 -2.529 1.00 92.38 176 MET A CA 1
ATOM 1393 C C . MET A 1 176 ? 3.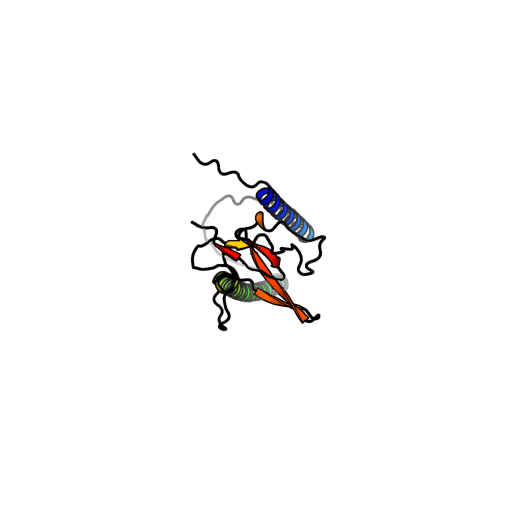440 3.207 -2.916 1.00 92.38 176 MET A C 1
ATOM 1395 O O . MET A 1 176 ? 4.626 2.943 -2.707 1.00 92.38 176 MET A O 1
ATOM 1399 N N . THR A 1 177 ? 3.045 4.337 -3.481 1.00 93.19 177 THR A N 1
ATOM 1400 C CA . THR A 1 177 ? 3.958 5.397 -3.895 1.00 93.19 177 THR A CA 1
ATOM 1401 C C . THR A 1 177 ? 4.508 6.158 -2.686 1.00 93.19 177 THR A C 1
ATOM 1403 O O . THR A 1 177 ? 3.963 6.111 -1.581 1.00 93.19 177 THR A O 1
ATOM 1406 N N . THR A 1 178 ? 5.593 6.905 -2.882 1.00 90.25 178 THR A N 1
ATOM 1407 C CA . THR A 1 178 ? 6.229 7.721 -1.832 1.00 90.25 178 THR A CA 1
ATOM 1408 C C . THR A 1 178 ? 5.317 8.802 -1.249 1.00 90.25 178 THR A C 1
ATOM 1410 O O . THR A 1 178 ? 5.510 9.197 -0.098 1.00 90.25 178 THR A O 1
ATOM 1413 N N . ASP A 1 179 ? 4.325 9.264 -2.012 1.00 89.88 179 ASP A N 1
ATOM 1414 C CA . ASP A 1 179 ? 3.297 10.218 -1.588 1.00 89.88 179 ASP A CA 1
ATOM 1415 C C . ASP A 1 179 ? 2.037 9.552 -0.999 1.00 89.88 179 ASP A C 1
ATOM 1417 O O . ASP A 1 179 ? 1.093 10.250 -0.624 1.00 89.88 179 ASP A O 1
ATOM 1421 N N . GLY A 1 180 ? 2.039 8.222 -0.854 1.00 87.88 180 GLY A N 1
ATOM 1422 C CA . GLY A 1 180 ? 0.998 7.460 -0.163 1.00 87.88 180 GLY A CA 1
ATOM 1423 C C . GLY A 1 180 ? -0.196 7.060 -1.032 1.00 87.88 180 GLY A C 1
ATOM 1424 O O . GLY A 1 180 ? -1.241 6.700 -0.492 1.00 87.88 180 GLY A O 1
ATOM 1425 N N . GLN A 1 181 ? -0.076 7.120 -2.360 1.00 92.00 181 GLN A N 1
ATOM 1426 C CA . GLN A 1 181 ? -1.098 6.602 -3.268 1.00 92.00 181 GLN A CA 1
ATOM 1427 C C . GLN A 1 181 ? -0.947 5.089 -3.418 1.00 92.00 181 GLN A C 1
ATOM 1429 O O . GLN A 1 181 ? 0.157 4.568 -3.577 1.00 92.00 181 GLN A O 1
ATOM 1434 N N . VAL A 1 182 ? -2.073 4.381 -3.393 1.00 92.94 182 VAL A N 1
ATOM 1435 C CA . VAL A 1 182 ? -2.121 2.943 -3.664 1.00 92.94 182 VAL A CA 1
ATOM 1436 C C . VAL A 1 182 ? -2.390 2.735 -5.146 1.00 92.94 182 VAL A C 1
ATOM 1438 O O . VAL A 1 182 ? -3.392 3.223 -5.665 1.00 92.94 182 VAL A O 1
ATOM 1441 N N . LEU A 1 183 ? -1.501 2.003 -5.807 1.00 95.38 183 LEU A N 1
ATOM 1442 C CA . LEU A 1 183 ? -1.563 1.665 -7.224 1.00 95.38 183 LEU A CA 1
ATOM 1443 C C . LEU A 1 183 ? -1.414 0.153 -7.409 1.00 95.38 183 LEU A C 1
ATOM 1445 O O . LEU A 1 183 ? -1.141 -0.593 -6.465 1.00 95.38 183 LEU A O 1
ATOM 1449 N N . TRP A 1 184 ? -1.585 -0.297 -8.646 1.00 96.00 184 TRP A N 1
ATOM 1450 C CA . TRP A 1 184 ? -1.669 -1.712 -8.978 1.00 96.00 184 TRP A CA 1
ATOM 1451 C C . TRP A 1 184 ? -0.713 -2.067 -10.101 1.00 96.00 184 TRP A C 1
ATOM 1453 O O . TRP A 1 184 ? -0.625 -1.361 -11.104 1.00 96.00 184 TRP A O 1
ATOM 1463 N N . SER A 1 185 ? -0.002 -3.178 -9.956 1.00 94.81 185 SER A N 1
ATOM 1464 C CA . SER A 1 185 ? 0.843 -3.709 -11.018 1.00 94.81 185 SER A CA 1
ATOM 1465 C C . SER A 1 185 ? 0.719 -5.229 -11.092 1.00 94.81 185 SER A C 1
ATOM 1467 O O . SER A 1 185 ? 0.869 -5.905 -10.073 1.00 94.81 185 SER A O 1
ATOM 1469 N N . PRO A 1 186 ? 0.470 -5.807 -12.278 1.00 93.69 186 PRO A N 1
ATOM 1470 C CA . PRO A 1 186 ? 0.497 -7.256 -12.442 1.00 93.69 186 PRO A CA 1
ATOM 1471 C C . PRO A 1 186 ? 1.913 -7.822 -12.278 1.00 93.69 186 PRO A C 1
ATOM 1473 O O . PRO A 1 186 ? 2.055 -8.991 -11.941 1.00 93.69 186 PRO A O 1
ATOM 1476 N N . ASP A 1 187 ? 2.949 -7.003 -12.493 1.00 92.62 187 ASP A N 1
ATOM 1477 C CA . ASP A 1 187 ? 4.339 -7.453 -12.480 1.00 92.62 187 ASP A CA 1
ATOM 1478 C C . ASP A 1 187 ? 5.304 -6.364 -11.957 1.00 92.62 187 ASP A C 1
ATOM 1480 O O . ASP A 1 187 ? 5.960 -5.667 -12.744 1.00 92.62 187 ASP A O 1
ATOM 1484 N N . PRO A 1 188 ? 5.351 -6.144 -10.627 1.00 91.50 188 PRO A N 1
ATOM 1485 C CA . PRO A 1 188 ? 6.058 -5.023 -10.025 1.00 91.50 188 PRO A CA 1
ATOM 1486 C C . PRO A 1 188 ? 7.551 -5.321 -9.836 1.00 91.50 188 PRO A C 1
ATOM 1488 O O . PRO A 1 188 ? 7.999 -5.720 -8.762 1.00 91.50 188 PRO A O 1
ATOM 1491 N N . TYR A 1 189 ? 8.343 -5.091 -10.878 1.00 93.69 189 TYR A N 1
ATOM 1492 C CA . TYR A 1 189 ? 9.799 -5.074 -10.752 1.00 93.69 189 TYR A CA 1
ATOM 1493 C C . TYR A 1 189 ? 10.318 -3.650 -10.626 1.00 93.69 189 TYR A C 1
ATOM 1495 O O . TYR A 1 189 ? 9.956 -2.773 -11.414 1.00 93.69 189 TYR A O 1
ATOM 1503 N N . PHE A 1 190 ? 11.203 -3.448 -9.655 1.00 93.44 190 PHE A N 1
ATOM 1504 C CA . PHE A 1 190 ? 11.717 -2.137 -9.301 1.00 93.44 190 PHE A CA 1
ATOM 1505 C C . PHE A 1 190 ? 13.229 -2.050 -9.471 1.00 93.44 190 PHE A C 1
ATOM 1507 O O . PHE A 1 190 ? 13.960 -3.013 -9.237 1.00 93.44 190 PHE A O 1
ATOM 1514 N N . GLU A 1 191 ? 13.690 -0.855 -9.808 1.00 93.56 191 GLU A N 1
ATOM 1515 C CA . GLU A 1 191 ? 15.087 -0.447 -9.743 1.00 93.56 191 GLU A CA 1
ATOM 1516 C C . GLU A 1 191 ? 15.267 0.601 -8.645 1.00 93.56 191 GLU A C 1
ATOM 1518 O O . GLU A 1 191 ? 14.399 1.450 -8.425 1.00 93.56 191 GLU A O 1
ATOM 1523 N N . ARG A 1 192 ? 16.398 0.544 -7.937 1.00 93.19 192 ARG A N 1
ATOM 1524 C CA . ARG A 1 192 ? 16.776 1.605 -7.001 1.00 93.19 192 ARG A CA 1
ATOM 1525 C C . ARG A 1 192 ? 17.226 2.820 -7.804 1.00 93.19 192 ARG A C 1
ATOM 1527 O O . ARG A 1 192 ? 18.071 2.678 -8.684 1.00 93.19 192 ARG A O 1
ATOM 1534 N N . ILE A 1 193 ? 16.692 3.992 -7.474 1.00 91.38 193 ILE A N 1
ATOM 1535 C CA . ILE A 1 193 ? 17.020 5.252 -8.160 1.00 91.38 193 ILE A CA 1
ATOM 1536 C C . ILE A 1 193 ? 17.848 6.212 -7.305 1.00 91.38 193 ILE A C 1
ATOM 1538 O O . ILE A 1 193 ? 18.329 7.218 -7.820 1.00 91.38 193 ILE A O 1
ATOM 1542 N N . ASP A 1 194 ? 18.069 5.869 -6.037 1.00 76.31 194 ASP A N 1
ATOM 1543 C CA . ASP A 1 194 ? 18.932 6.641 -5.150 1.00 76.31 194 ASP A CA 1
ATOM 1544 C C . ASP A 1 194 ? 20.396 6.217 -5.333 1.00 76.31 194 ASP A C 1
ATOM 1546 O O . ASP A 1 194 ? 20.771 5.055 -5.105 1.00 76.31 194 ASP A O 1
ATOM 1550 N N . GLY A 1 195 ? 21.197 7.186 -5.787 1.00 55.84 195 GLY A N 1
ATOM 1551 C CA . GLY A 1 195 ? 22.637 7.143 -6.031 1.00 55.84 195 GLY A CA 1
ATOM 1552 C C . GLY A 1 195 ? 23.211 8.554 -6.072 1.00 55.84 195 GLY A C 1
ATOM 1553 O O . GLY A 1 195 ? 22.569 9.428 -6.695 1.00 55.84 195 GLY A O 1
#